Protein AF-A0A3N5YMG6-F1 (afdb_monomer)

Structure (mmCIF, N/CA/C/O backbone):
data_AF-A0A3N5YMG6-F1
#
_entry.id   AF-A0A3N5YMG6-F1
#
loop_
_atom_site.group_PDB
_atom_site.id
_atom_site.type_symbol
_atom_site.label_atom_id
_atom_site.label_alt_id
_atom_site.label_comp_id
_atom_site.label_asym_id
_atom_site.label_entity_id
_atom_site.label_seq_id
_atom_site.pdbx_PDB_ins_code
_atom_site.Cartn_x
_atom_site.Cartn_y
_atom_site.Cartn_z
_atom_site.occupancy
_atom_site.B_iso_or_equiv
_atom_site.auth_seq_id
_atom_site.auth_comp_id
_atom_site.auth_asym_id
_atom_site.auth_atom_id
_atom_site.pdbx_PDB_model_num
ATOM 1 N N . MET A 1 1 ? -28.622 1.562 -0.920 1.00 59.25 1 MET A N 1
ATOM 2 C CA . MET A 1 1 ? -29.159 1.602 0.459 1.00 59.25 1 MET A CA 1
ATOM 3 C C . MET A 1 1 ? -29.389 0.199 1.004 1.00 59.25 1 MET A C 1
ATOM 5 O O . MET A 1 1 ? -28.762 -0.105 2.006 1.00 59.25 1 MET A O 1
ATOM 9 N N . GLU A 1 2 ? -30.157 -0.680 0.346 1.00 62.28 2 GLU A N 1
ATOM 10 C CA . GLU A 1 2 ? -30.320 -2.086 0.796 1.00 62.28 2 GLU A CA 1
ATOM 11 C C . GLU A 1 2 ? -28.989 -2.841 0.945 1.00 62.28 2 GLU A C 1
ATOM 13 O O . GLU A 1 2 ? -28.747 -3.502 1.950 1.00 62.28 2 GLU A O 1
ATOM 18 N N . THR A 1 3 ? -28.067 -2.676 -0.008 1.00 78.19 3 THR A N 1
ATOM 19 C CA . THR A 1 3 ? -26.719 -3.265 0.069 1.00 78.19 3 THR A CA 1
ATOM 20 C C . THR A 1 3 ? -25.908 -2.745 1.260 1.00 78.19 3 THR A C 1
ATOM 22 O O . THR A 1 3 ? -25.176 -3.505 1.889 1.00 78.19 3 THR A O 1
ATOM 25 N N . THR A 1 4 ? -26.062 -1.464 1.605 1.00 83.75 4 THR A N 1
ATOM 26 C CA . THR A 1 4 ? -25.402 -0.822 2.750 1.00 83.75 4 THR A CA 1
ATOM 27 C C . THR A 1 4 ? -25.946 -1.348 4.076 1.00 83.75 4 THR A C 1
ATOM 29 O O . THR A 1 4 ? -25.161 -1.684 4.958 1.00 83.75 4 THR A O 1
ATOM 32 N N . VAL A 1 5 ? -27.274 -1.452 4.206 1.00 88.31 5 VAL A N 1
ATOM 33 C CA . VAL A 1 5 ? -27.949 -1.960 5.412 1.00 88.31 5 VAL A CA 1
ATOM 34 C C . VAL A 1 5 ? -27.515 -3.393 5.695 1.00 88.31 5 VAL A C 1
ATOM 36 O O . VAL A 1 5 ? -27.006 -3.666 6.781 1.00 88.31 5 VAL A O 1
ATOM 39 N N . ARG A 1 6 ? -27.608 -4.275 4.692 1.00 87.94 6 ARG A N 1
ATOM 40 C CA . ARG A 1 6 ? -27.175 -5.674 4.800 1.00 87.94 6 ARG A CA 1
ATOM 41 C C . ARG A 1 6 ? -25.705 -5.802 5.192 1.00 87.94 6 ARG A C 1
ATOM 43 O O . ARG A 1 6 ? -25.362 -6.613 6.049 1.00 87.94 6 ARG A O 1
ATOM 50 N N . ARG A 1 7 ? -24.830 -4.987 4.593 1.00 85.69 7 ARG A N 1
ATOM 51 C CA . ARG A 1 7 ? -23.393 -4.992 4.900 1.00 85.69 7 ARG A CA 1
ATOM 52 C C . ARG A 1 7 ? -23.121 -4.605 6.355 1.00 85.69 7 ARG A C 1
ATOM 54 O O . ARG A 1 7 ? -22.426 -5.337 7.049 1.00 85.69 7 ARG A O 1
ATOM 61 N N . ILE A 1 8 ? -23.693 -3.493 6.821 1.00 89.62 8 ILE A N 1
ATOM 62 C CA . ILE A 1 8 ? -23.512 -3.014 8.201 1.00 89.62 8 ILE A CA 1
ATOM 63 C C . ILE A 1 8 ? -24.092 -4.022 9.201 1.00 89.62 8 ILE A C 1
ATOM 65 O O . ILE A 1 8 ? -23.459 -4.315 10.213 1.00 89.62 8 ILE A O 1
ATOM 69 N N . ALA A 1 9 ? -25.270 -4.577 8.906 1.00 91.06 9 ALA A N 1
ATOM 70 C CA . ALA A 1 9 ? -25.922 -5.586 9.733 1.00 91.06 9 ALA A CA 1
ATOM 71 C C . ALA A 1 9 ? -25.048 -6.838 9.904 1.00 91.06 9 ALA A C 1
ATOM 73 O O . ALA A 1 9 ? -24.792 -7.261 11.033 1.00 91.06 9 ALA A O 1
ATOM 74 N N . GLY A 1 10 ? -24.519 -7.371 8.797 1.00 88.69 10 GLY A N 1
ATOM 75 C CA . GLY A 1 10 ? -23.630 -8.532 8.806 1.00 88.69 10 GLY A CA 1
ATOM 76 C C . GLY A 1 10 ? -22.303 -8.283 9.530 1.00 88.69 10 GLY A C 1
ATOM 77 O O . GLY A 1 10 ? -21.866 -9.128 10.306 1.00 88.69 10 GLY A O 1
ATOM 78 N N . GLU A 1 11 ? -21.679 -7.119 9.329 1.00 87.06 11 GLU A N 1
ATOM 79 C CA . GLU A 1 11 ? -20.396 -6.770 9.960 1.00 87.06 11 GLU A CA 1
ATOM 80 C C . GLU A 1 11 ? -20.524 -6.523 11.476 1.00 87.06 11 GLU A C 1
ATOM 82 O O . GLU A 1 11 ? -19.616 -6.862 12.234 1.00 87.06 11 GLU A O 1
ATOM 87 N N . LEU A 1 12 ? -21.641 -5.941 11.931 1.00 88.19 12 LEU A N 1
ATOM 88 C CA . LEU A 1 12 ? -21.866 -5.607 13.344 1.00 88.19 12 LEU A CA 1
ATOM 89 C C . LEU A 1 12 ? -22.666 -6.670 14.114 1.00 88.19 12 LEU A C 1
ATOM 91 O O . LEU A 1 12 ? -22.829 -6.542 15.330 1.00 88.19 12 LEU A O 1
ATOM 95 N N . GLY A 1 13 ? -23.172 -7.705 13.437 1.00 88.94 13 GLY A N 1
ATOM 96 C CA . GLY A 1 13 ? -23.986 -8.758 14.051 1.00 88.94 13 GLY A CA 1
ATOM 97 C C . GLY A 1 13 ? -25.313 -8.239 14.616 1.00 88.94 13 GLY A C 1
ATOM 98 O O . GLY A 1 13 ? -25.731 -8.643 15.703 1.00 88.94 13 GLY A O 1
ATOM 99 N N . VAL A 1 14 ? -25.947 -7.301 13.912 1.00 90.81 14 VAL A N 1
ATOM 100 C CA . VAL A 1 14 ? -27.257 -6.719 14.254 1.00 90.81 14 VAL A CA 1
ATOM 101 C C . VAL A 1 14 ? -28.262 -7.012 13.141 1.00 90.81 14 VAL A C 1
ATOM 103 O O . VAL A 1 14 ? -27.868 -7.378 12.039 1.00 90.81 14 VAL A O 1
ATOM 106 N N . GLN A 1 15 ? -29.559 -6.864 13.412 1.00 92.06 15 GLN A N 1
ATOM 107 C CA . GLN A 1 15 ? -30.584 -7.124 12.397 1.00 92.06 15 GLN A CA 1
ATOM 108 C C . GLN A 1 15 ? -30.650 -5.992 11.363 1.00 92.06 15 GLN A C 1
ATOM 110 O O . GLN A 1 15 ? -30.485 -4.822 11.714 1.00 92.06 15 GLN A O 1
ATOM 115 N N . GLU A 1 16 ? -30.949 -6.326 10.103 1.00 93.44 16 GLU A N 1
ATOM 116 C CA . GLU A 1 16 ? -31.103 -5.341 9.016 1.00 93.44 16 GLU A CA 1
ATOM 117 C C . GLU A 1 16 ? -32.155 -4.274 9.367 1.00 93.44 16 GLU A C 1
ATOM 119 O O . GLU A 1 16 ? -31.887 -3.080 9.238 1.00 93.44 16 GLU A O 1
ATOM 124 N N . GLU A 1 17 ? -33.289 -4.690 9.939 1.00 91.50 17 GLU A N 1
ATOM 125 C CA . GLU A 1 17 ? -34.366 -3.797 10.394 1.00 91.50 17 GLU A CA 1
ATOM 126 C C . GLU A 1 17 ? -33.890 -2.783 11.449 1.00 91.50 17 GLU A C 1
ATOM 128 O O . GLU A 1 17 ? -34.279 -1.613 11.429 1.00 91.50 17 GLU A O 1
ATOM 133 N N . GLN A 1 18 ? -33.012 -3.207 12.368 1.00 90.50 18 GLN A N 1
ATOM 134 C CA . GLN A 1 18 ? -32.458 -2.320 13.395 1.00 90.50 18 GLN A CA 1
ATOM 135 C C . GLN A 1 18 ? -31.555 -1.260 12.767 1.00 90.50 18 GLN A C 1
ATOM 137 O O . GLN A 1 18 ? -31.622 -0.090 13.145 1.00 90.50 18 GLN A O 1
ATOM 142 N N . VAL A 1 19 ? -30.721 -1.655 11.802 1.00 92.00 19 VAL A N 1
ATOM 143 C CA . VAL A 1 19 ? -29.850 -0.725 11.076 1.00 92.00 19 VAL A CA 1
ATOM 144 C C . VAL A 1 19 ? -30.697 0.265 10.291 1.00 92.00 19 VAL A C 1
ATOM 146 O O . VAL A 1 19 ? -30.501 1.466 10.442 1.00 92.00 19 VAL A O 1
ATOM 149 N N . GLU A 1 20 ? -31.669 -0.204 9.511 1.00 92.19 20 GLU A N 1
ATOM 150 C CA . GLU A 1 20 ? -32.547 0.658 8.715 1.00 92.19 20 GLU A CA 1
ATOM 151 C C . GLU A 1 20 ? -33.272 1.696 9.582 1.00 92.19 20 GLU A C 1
ATOM 153 O O . GLU A 1 20 ? -33.270 2.890 9.269 1.00 92.19 20 GLU A O 1
ATOM 158 N N . MET A 1 21 ? -33.809 1.265 10.725 1.00 91.12 21 MET A N 1
ATOM 159 C CA . MET A 1 21 ? -34.476 2.154 11.670 1.00 91.12 21 MET A CA 1
ATOM 160 C C . MET A 1 21 ? -33.530 3.214 12.242 1.00 91.12 21 MET A C 1
ATOM 162 O O . MET A 1 21 ? -33.881 4.395 12.308 1.00 91.12 21 MET A O 1
ATOM 166 N N . VAL A 1 22 ? -32.319 2.812 12.641 1.00 91.69 22 VAL A N 1
ATOM 167 C CA . VAL A 1 22 ? -31.293 3.742 13.129 1.00 91.69 22 VAL A CA 1
ATOM 168 C C . VAL A 1 22 ? -30.934 4.746 12.037 1.00 91.69 22 VAL A C 1
ATOM 170 O O . VAL A 1 22 ? -30.964 5.946 12.293 1.00 91.69 22 VAL A O 1
ATOM 173 N N . LEU A 1 23 ? -30.676 4.294 10.808 1.00 91.25 23 LEU A N 1
ATOM 174 C CA . LEU A 1 23 ? -30.343 5.168 9.680 1.00 91.25 23 LEU A CA 1
ATOM 175 C C . LEU A 1 23 ? -31.446 6.188 9.384 1.00 91.25 23 LEU A C 1
ATOM 177 O O . LEU A 1 23 ? -31.138 7.356 9.137 1.00 91.25 23 LEU A O 1
ATOM 181 N N . ARG A 1 24 ? -32.716 5.772 9.444 1.00 91.69 24 ARG A N 1
ATOM 182 C CA . ARG A 1 24 ? -33.862 6.669 9.262 1.00 91.69 24 ARG A CA 1
ATOM 183 C C . ARG A 1 24 ? -33.875 7.770 10.319 1.00 91.69 24 ARG A C 1
ATOM 185 O O . ARG A 1 24 ? -33.904 8.946 9.975 1.00 91.69 24 ARG A O 1
ATOM 192 N N . LEU A 1 25 ? -33.784 7.393 11.595 1.00 90.94 25 LEU A N 1
ATOM 193 C CA . LEU A 1 25 ? -33.829 8.347 12.705 1.00 90.94 25 LEU A CA 1
ATOM 194 C C . LEU A 1 25 ? -32.628 9.306 12.699 1.00 90.94 25 LEU A C 1
ATOM 196 O O . LEU A 1 25 ? -32.781 10.487 13.004 1.00 90.94 25 LEU A O 1
ATOM 200 N N . LEU A 1 26 ? -31.441 8.832 12.315 1.00 88.69 26 LEU A N 1
ATOM 201 C CA . LEU A 1 26 ? -30.270 9.695 12.121 1.00 88.69 26 LEU A CA 1
ATOM 202 C C . LEU A 1 26 ? -30.471 10.677 10.959 1.00 88.69 26 LEU A C 1
ATOM 204 O O . LEU A 1 26 ? -30.074 11.836 11.060 1.00 88.69 26 LEU A O 1
ATOM 208 N N . GLY A 1 27 ? -31.119 10.241 9.873 1.00 88.12 27 GLY A N 1
ATOM 209 C CA . GLY A 1 27 ? -31.499 11.105 8.751 1.00 88.12 27 GLY A CA 1
ATOM 210 C C . GLY A 1 27 ? -32.492 12.207 9.136 1.00 88.12 27 GLY A C 1
ATOM 211 O O . GLY A 1 27 ? -32.439 13.298 8.577 1.00 88.12 27 GLY A O 1
ATOM 212 N N . GLU A 1 28 ? -33.340 11.958 10.135 1.00 92.00 28 GLU A N 1
ATOM 213 C CA . GLU A 1 28 ? -34.251 12.946 10.738 1.00 92.00 28 GLU A CA 1
ATOM 214 C C . GLU A 1 28 ? -33.538 13.916 11.708 1.00 92.00 28 GLU A C 1
ATOM 216 O O . GLU A 1 28 ? -34.169 14.812 12.269 1.00 92.00 28 GLU A O 1
ATOM 221 N N . GLY A 1 29 ? -32.225 13.760 11.917 1.00 90.44 29 GLY A N 1
ATOM 222 C CA . GLY A 1 29 ? -31.418 14.602 12.804 1.00 90.44 29 GLY A CA 1
ATOM 223 C C . GLY A 1 29 ? -31.344 14.116 14.255 1.00 90.44 29 GLY A C 1
ATOM 224 O O . GLY A 1 29 ? -30.840 14.841 15.117 1.00 90.44 29 GLY A O 1
ATOM 225 N N . ALA A 1 30 ? -31.821 12.902 14.560 1.00 90.56 30 ALA A N 1
ATOM 226 C CA . ALA A 1 30 ? -31.610 12.305 15.875 1.00 90.56 30 ALA A CA 1
ATOM 227 C C . ALA A 1 30 ? -30.122 11.988 16.102 1.00 90.56 30 ALA A C 1
ATOM 229 O O . ALA A 1 30 ? -29.377 11.716 15.167 1.00 90.56 30 ALA A O 1
ATOM 230 N N . THR A 1 31 ? -29.686 11.985 17.362 1.00 91.38 31 THR A N 1
ATOM 231 C CA . THR A 1 31 ? -28.299 11.661 17.735 1.00 91.38 31 THR A CA 1
ATOM 232 C C . THR A 1 31 ? -28.229 10.323 18.469 1.00 91.38 31 THR A C 1
ATOM 234 O O . THR A 1 31 ? -29.150 9.990 19.218 1.00 91.38 31 THR A O 1
ATOM 237 N N . SER A 1 32 ? -27.122 9.579 18.346 1.00 89.31 32 SER A N 1
ATOM 238 C CA . SER A 1 32 ? -26.886 8.347 19.123 1.00 89.31 32 SER A CA 1
ATOM 239 C C . SER A 1 32 ? -27.251 8.444 20.618 1.00 89.31 32 SER A C 1
ATOM 241 O O . SER A 1 32 ? -27.958 7.560 21.107 1.00 89.31 32 SER A O 1
ATOM 243 N N . PRO A 1 33 ? -26.848 9.493 21.377 1.00 89.00 33 PRO A N 1
ATOM 244 C CA . PRO A 1 33 ? -27.247 9.637 22.780 1.00 89.00 33 PRO A CA 1
ATOM 245 C C . PRO A 1 33 ? -28.761 9.787 22.977 1.00 89.00 33 PRO A C 1
ATOM 247 O O . PRO A 1 33 ? -29.318 9.219 23.917 1.00 89.00 33 PRO A O 1
ATOM 250 N N . PHE A 1 34 ? -29.437 10.530 22.094 1.00 91.88 34 PHE A N 1
ATOM 251 C CA . PHE A 1 34 ? -30.891 10.676 22.129 1.00 91.88 34 PHE A CA 1
ATOM 252 C C . PHE A 1 34 ? -31.582 9.338 21.847 1.00 91.88 34 PHE A C 1
ATOM 254 O O . PHE A 1 34 ? -32.494 8.950 22.578 1.00 91.88 34 PHE A O 1
ATOM 261 N N . LEU A 1 35 ? -31.112 8.598 20.841 1.00 91.12 35 LEU A N 1
ATOM 262 C CA . LEU A 1 35 ? -31.666 7.297 20.477 1.00 91.12 35 LEU A CA 1
ATOM 263 C C . LEU A 1 35 ? -31.511 6.271 21.601 1.00 91.12 35 LEU A C 1
ATOM 265 O O . LEU A 1 35 ? -32.492 5.631 21.983 1.00 91.12 35 LEU A O 1
ATOM 269 N N . ALA A 1 36 ? -30.318 6.192 22.195 1.00 88.88 36 ALA A N 1
ATOM 270 C CA . ALA A 1 36 ? -30.023 5.292 23.308 1.00 88.88 36 ALA A CA 1
ATOM 271 C C . ALA A 1 36 ? -30.918 5.542 24.536 1.00 88.88 36 ALA A C 1
ATOM 273 O O . ALA A 1 36 ? -31.212 4.610 25.284 1.00 88.88 36 ALA A O 1
ATOM 274 N N . ARG A 1 37 ? -31.345 6.796 24.755 1.00 89.38 37 ARG A N 1
ATOM 275 C CA . ARG A 1 37 ? -32.128 7.200 25.932 1.00 89.38 37 ARG A CA 1
ATOM 276 C C . ARG A 1 37 ? -33.640 7.207 25.701 1.00 89.38 37 ARG A C 1
ATOM 278 O O . ARG A 1 37 ? -34.377 6.830 26.605 1.00 89.38 37 ARG A O 1
ATOM 285 N N . TYR A 1 38 ? -34.105 7.639 24.528 1.00 91.62 38 TYR A N 1
ATOM 286 C CA . TYR A 1 38 ? -35.523 7.945 24.275 1.00 91.62 38 TYR A CA 1
ATOM 287 C C . TYR A 1 38 ? -36.163 7.122 23.147 1.00 91.62 38 TYR A C 1
ATOM 289 O O . TYR A 1 38 ? -37.372 7.221 22.922 1.00 91.62 38 TYR A O 1
ATOM 297 N N . ARG A 1 39 ? -35.378 6.323 22.412 1.00 89.25 39 ARG A N 1
ATOM 298 C CA . ARG A 1 39 ? -35.858 5.506 21.281 1.00 89.25 39 ARG A CA 1
ATOM 299 C C . ARG A 1 39 ? -35.377 4.057 21.347 1.00 89.25 39 ARG A C 1
ATOM 301 O O . ARG A 1 39 ? -35.365 3.378 20.329 1.00 89.25 39 ARG A O 1
ATOM 308 N N . LYS A 1 40 ? -35.048 3.572 22.546 1.00 85.94 40 LYS A N 1
ATOM 309 C CA . LYS A 1 40 ? -34.518 2.222 22.767 1.00 85.94 40 LYS A CA 1
ATOM 310 C C . LYS A 1 40 ? -35.449 1.114 22.260 1.00 85.94 40 LYS A C 1
ATOM 312 O O . LYS A 1 40 ? -34.972 0.163 21.662 1.00 85.94 40 LYS A O 1
ATOM 317 N N . GLU A 1 41 ? -36.760 1.257 22.440 1.00 86.81 41 GLU A N 1
ATOM 318 C CA . GLU A 1 41 ? -37.743 0.287 21.927 1.00 86.81 41 GLU A CA 1
ATOM 319 C C . GLU A 1 41 ? -37.787 0.278 20.394 1.00 86.81 41 GLU A C 1
ATOM 321 O O . GLU A 1 41 ? -37.819 -0.772 19.762 1.00 86.81 41 GLU A O 1
ATOM 326 N N . VAL A 1 42 ? -37.715 1.466 19.786 1.00 86.31 42 VAL A N 1
ATOM 327 C CA . VAL A 1 42 ? -37.782 1.638 18.329 1.00 86.31 42 VAL A CA 1
ATOM 328 C C . VAL A 1 42 ? -36.519 1.098 17.657 1.00 86.31 42 VAL A C 1
ATOM 330 O O . VAL A 1 42 ? -36.602 0.516 16.585 1.00 86.31 42 VAL A O 1
ATOM 333 N N . THR A 1 43 ? -35.352 1.231 18.291 1.00 85.88 43 THR A N 1
ATOM 334 C CA . THR A 1 43 ? -34.082 0.684 17.786 1.00 85.88 43 THR A CA 1
ATOM 335 C C . THR A 1 43 ? -33.866 -0.792 18.145 1.00 85.88 43 THR A C 1
ATOM 337 O O . THR A 1 43 ? -32.786 -1.326 17.896 1.00 85.88 43 THR A O 1
ATOM 340 N N . GLY A 1 44 ? -34.850 -1.470 18.747 1.00 85.50 44 GLY A N 1
ATOM 341 C CA . GLY A 1 44 ? -34.739 -2.879 19.138 1.00 85.50 44 GLY A CA 1
ATOM 342 C C . GLY A 1 44 ? -33.721 -3.130 20.256 1.00 85.50 44 GLY A C 1
ATOM 343 O O . GLY A 1 44 ? -33.039 -4.151 20.261 1.00 85.50 44 GLY A O 1
ATOM 344 N N . GLY A 1 45 ? -33.570 -2.184 21.183 1.00 87.19 45 GLY A N 1
ATOM 345 C CA . GLY A 1 45 ? -32.757 -2.338 22.388 1.00 87.19 45 GLY A CA 1
ATOM 346 C C . GLY A 1 45 ? -31.274 -1.995 22.240 1.00 87.19 45 GLY A C 1
ATOM 347 O O . GLY A 1 45 ? -30.520 -2.240 23.184 1.00 87.19 45 GLY A O 1
ATOM 348 N N . LEU A 1 46 ? -30.840 -1.436 21.103 1.00 88.81 46 LEU A N 1
ATOM 349 C CA . LEU A 1 46 ? -29.431 -1.102 20.862 1.00 88.81 46 LEU A CA 1
ATOM 350 C C . LEU A 1 46 ? -28.883 -0.116 21.905 1.00 88.81 46 LEU A C 1
ATOM 352 O O . LEU A 1 46 ? -29.503 0.902 22.220 1.00 88.81 46 LEU A O 1
ATOM 356 N N . ASP A 1 47 ? -27.692 -0.417 22.427 1.00 88.31 47 ASP A N 1
ATOM 357 C CA . ASP A 1 47 ? -26.975 0.471 23.336 1.00 88.31 47 ASP A CA 1
ATOM 358 C C . ASP A 1 47 ? -26.221 1.572 22.570 1.00 88.31 47 ASP A C 1
ATOM 360 O O . ASP A 1 47 ? -26.038 1.522 21.352 1.00 88.31 47 ASP A O 1
ATOM 364 N N . ILE A 1 48 ? -25.754 2.588 23.299 1.00 87.19 48 ILE A N 1
ATOM 365 C CA . ILE A 1 48 ? -25.024 3.715 22.702 1.00 87.19 48 ILE A CA 1
ATOM 366 C C . ILE A 1 48 ? -23.753 3.275 21.960 1.00 87.19 48 ILE A C 1
ATOM 368 O O . ILE A 1 48 ? -23.353 3.924 20.997 1.00 87.19 48 ILE A O 1
ATOM 372 N N . ALA A 1 49 ? -23.119 2.179 22.389 1.00 84.62 49 ALA A N 1
ATOM 373 C CA . ALA A 1 49 ? -21.916 1.663 21.749 1.00 84.62 49 ALA A CA 1
ATOM 374 C C . ALA A 1 49 ? -22.232 1.098 20.359 1.00 84.62 49 ALA A C 1
ATOM 376 O O . ALA A 1 49 ? -21.551 1.446 19.397 1.00 84.62 49 ALA A O 1
ATOM 377 N N . ARG A 1 50 ? -23.293 0.291 20.232 1.00 87.88 50 ARG A N 1
ATOM 378 C CA . ARG A 1 50 ? -23.748 -0.232 18.938 1.00 87.88 50 ARG A CA 1
ATOM 379 C C . ARG A 1 50 ? -24.271 0.867 18.020 1.00 87.88 50 ARG A C 1
ATOM 381 O O . ARG A 1 50 ? -23.962 0.844 16.836 1.00 87.88 50 ARG A O 1
ATOM 388 N N . LEU A 1 51 ? -25.007 1.845 18.551 1.00 90.56 51 LEU A N 1
ATOM 389 C CA . LEU A 1 51 ? -25.494 2.984 17.761 1.00 90.56 51 LEU A CA 1
ATOM 390 C C . LEU A 1 51 ? -24.336 3.791 17.155 1.00 90.56 51 LEU A C 1
ATOM 392 O O . LEU A 1 51 ? -24.337 4.053 15.954 1.00 90.56 51 LEU A O 1
ATOM 396 N N . ARG A 1 52 ? -23.298 4.085 17.950 1.00 88.81 52 ARG A N 1
ATOM 397 C CA . ARG A 1 52 ? -22.077 4.736 17.452 1.00 88.81 52 ARG A CA 1
ATOM 398 C C . ARG A 1 52 ? -21.329 3.883 16.432 1.00 88.81 52 ARG A C 1
ATOM 400 O O . ARG A 1 52 ? -20.843 4.426 15.449 1.00 88.81 52 ARG A O 1
ATOM 407 N N . ALA A 1 53 ? -21.258 2.567 16.637 1.00 88.31 53 ALA A N 1
ATOM 408 C CA . ALA A 1 53 ? -20.635 1.664 15.672 1.00 88.31 53 ALA A CA 1
ATOM 409 C C . ALA A 1 53 ? -21.377 1.667 14.321 1.00 88.31 53 ALA A C 1
ATOM 411 O O . ALA A 1 53 ? -20.735 1.675 13.274 1.00 88.31 53 ALA A O 1
ATOM 412 N N . ILE A 1 54 ? -22.716 1.718 14.333 1.00 91.44 54 ILE A N 1
ATOM 413 C CA . ILE A 1 54 ? -23.535 1.856 13.117 1.00 91.44 54 ILE A CA 1
ATOM 414 C C . ILE A 1 54 ? -23.269 3.204 12.432 1.00 91.44 54 ILE A C 1
ATOM 416 O O . ILE A 1 54 ? -23.059 3.227 11.221 1.00 91.44 54 ILE A O 1
ATOM 420 N N . GLU A 1 55 ? -23.247 4.312 13.182 1.00 90.50 55 GLU A N 1
ATOM 421 C CA . GLU A 1 55 ? -22.939 5.653 12.653 1.00 90.50 55 GLU A CA 1
ATOM 422 C C . GLU A 1 55 ? -21.554 5.712 11.997 1.00 90.50 55 GLU A C 1
ATOM 424 O O . GLU A 1 55 ? -21.423 6.137 10.848 1.00 90.50 55 GLU A O 1
ATOM 429 N N . GLU A 1 56 ? -20.523 5.257 12.711 1.00 90.19 56 GLU A N 1
ATOM 430 C CA . GLU A 1 56 ? -19.148 5.235 12.214 1.00 90.19 56 GLU A CA 1
ATOM 431 C C . GLU A 1 56 ? -19.048 4.369 10.958 1.00 90.19 56 GLU A C 1
ATOM 433 O O . GLU A 1 56 ? -18.446 4.770 9.958 1.00 90.19 56 GLU A O 1
ATOM 438 N N . ARG A 1 57 ? -19.687 3.194 10.968 1.00 90.44 57 ARG A N 1
ATOM 439 C CA . ARG A 1 57 ? -19.616 2.295 9.825 1.00 90.44 57 ARG A CA 1
ATOM 440 C C . ARG A 1 57 ? -20.366 2.828 8.611 1.00 90.44 57 ARG A C 1
ATOM 442 O O . ARG A 1 57 ? -19.859 2.724 7.495 1.00 90.44 57 ARG A O 1
ATOM 449 N N . LEU A 1 58 ? -21.528 3.444 8.815 1.00 90.44 58 LEU A N 1
ATOM 450 C CA . LEU A 1 58 ? -22.253 4.145 7.759 1.00 90.44 58 LEU A CA 1
ATOM 451 C C . LEU A 1 58 ? -21.373 5.211 7.109 1.00 90.44 58 LEU A C 1
ATOM 453 O O . LEU A 1 58 ? -21.326 5.293 5.882 1.00 90.44 58 LEU A O 1
ATOM 457 N N . GLN A 1 59 ? -20.681 6.011 7.921 1.00 89.62 59 GLN A N 1
ATOM 458 C CA . GLN A 1 59 ? -19.794 7.053 7.422 1.00 89.62 59 GLN A CA 1
ATOM 459 C C . GLN A 1 59 ? -18.671 6.458 6.563 1.00 89.62 59 GLN A C 1
ATOM 461 O O . GLN A 1 59 ? -18.461 6.905 5.438 1.00 89.62 59 GLN A O 1
ATOM 466 N N . GLN A 1 60 ? -18.024 5.386 7.025 1.00 89.56 60 GLN A N 1
ATOM 467 C CA . GLN A 1 60 ? -16.993 4.690 6.248 1.00 89.56 60 GLN A CA 1
ATOM 468 C C . GLN A 1 60 ? -17.523 4.132 4.916 1.00 89.56 60 GLN A C 1
ATOM 470 O O . GLN A 1 60 ? -16.830 4.207 3.901 1.00 89.56 60 GLN A O 1
ATOM 475 N N . VAL A 1 61 ? -18.737 3.565 4.896 1.00 88.69 61 VAL A N 1
ATOM 476 C CA . VAL A 1 61 ? -19.351 3.066 3.652 1.00 88.69 61 VAL A CA 1
ATOM 477 C C . VAL A 1 61 ? -19.651 4.218 2.693 1.00 88.69 61 VAL A C 1
ATOM 479 O O . VAL A 1 61 ? -19.340 4.110 1.511 1.00 88.69 61 VAL A O 1
ATOM 482 N N . ARG A 1 62 ? -20.181 5.340 3.191 1.00 90.00 62 ARG A N 1
ATOM 483 C CA . ARG A 1 62 ? -20.437 6.535 2.373 1.00 90.00 62 ARG A CA 1
ATOM 484 C C . ARG A 1 62 ? -19.160 7.093 1.760 1.00 90.00 62 ARG A C 1
ATOM 486 O O . ARG A 1 62 ? -19.125 7.330 0.560 1.00 90.00 62 ARG A O 1
ATOM 493 N N . GLU A 1 63 ? -18.100 7.233 2.550 1.00 92.00 63 GLU A N 1
ATOM 494 C CA . GLU A 1 63 ? -16.799 7.693 2.052 1.00 92.00 63 GLU A CA 1
ATOM 495 C C . GLU A 1 63 ? -16.237 6.764 0.970 1.00 92.00 63 GLU A C 1
ATOM 497 O O . GLU A 1 63 ? -15.642 7.225 -0.008 1.00 92.00 63 GLU A O 1
ATOM 502 N N . LEU A 1 64 ? -16.435 5.451 1.122 1.00 91.56 64 LEU A N 1
ATOM 503 C CA . LEU A 1 64 ? -16.042 4.470 0.115 1.00 91.56 64 LEU A CA 1
ATOM 504 C C . LEU A 1 64 ? -16.862 4.626 -1.174 1.00 91.56 64 LEU A C 1
ATOM 506 O O . LEU A 1 64 ? -16.286 4.607 -2.262 1.00 91.56 64 LEU A O 1
ATOM 510 N N . ASP A 1 65 ? -18.178 4.807 -1.063 1.00 91.31 65 ASP A N 1
ATOM 511 C CA . ASP A 1 65 ? -19.089 4.986 -2.198 1.00 91.31 65 ASP A CA 1
ATOM 512 C C . ASP A 1 65 ? -18.813 6.297 -2.952 1.00 91.31 65 ASP A C 1
ATOM 514 O O . ASP A 1 65 ? -18.725 6.300 -4.182 1.00 91.31 65 ASP A O 1
ATOM 518 N N . GLU A 1 66 ? -18.595 7.398 -2.231 1.00 93.44 66 GLU A N 1
ATOM 519 C CA . GLU A 1 66 ? -18.181 8.685 -2.799 1.00 93.44 66 GLU A CA 1
ATOM 520 C C . GLU A 1 66 ? -16.845 8.557 -3.530 1.00 93.44 66 GLU A C 1
ATOM 522 O O . GLU A 1 66 ? -16.691 9.025 -4.665 1.00 93.44 66 GLU A O 1
AT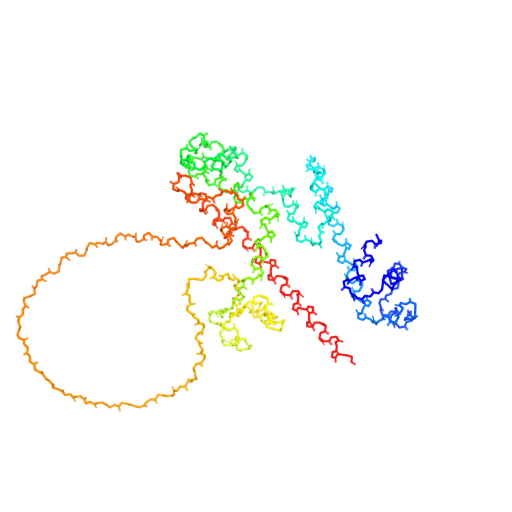OM 527 N N . ARG A 1 67 ? -15.873 7.871 -2.913 1.00 94.75 67 ARG A N 1
ATOM 528 C CA . ARG A 1 67 ? -14.575 7.638 -3.542 1.00 94.75 67 ARG A CA 1
ATOM 529 C C . ARG A 1 67 ? -14.706 6.778 -4.794 1.00 94.75 67 ARG A C 1
ATOM 531 O O . ARG A 1 67 ? -14.081 7.093 -5.805 1.00 94.75 67 ARG A O 1
ATOM 538 N N . ARG A 1 68 ? -15.535 5.736 -4.759 1.00 94.94 68 ARG A N 1
ATOM 539 C CA . ARG A 1 68 ? -15.826 4.880 -5.914 1.00 94.94 68 ARG A CA 1
ATOM 540 C C . ARG A 1 68 ? -16.430 5.684 -7.063 1.00 94.94 68 ARG A C 1
ATOM 542 O O . ARG A 1 68 ? -15.949 5.584 -8.190 1.00 94.94 68 ARG A O 1
ATOM 549 N N . ALA A 1 69 ? -17.436 6.509 -6.780 1.00 94.44 69 ALA A N 1
ATOM 550 C CA . ALA A 1 69 ? -18.065 7.370 -7.778 1.00 94.44 69 ALA A CA 1
ATOM 551 C C . ALA A 1 69 ? -17.055 8.345 -8.401 1.00 94.44 69 ALA A C 1
ATOM 553 O O . ALA A 1 69 ? -17.032 8.518 -9.622 1.00 94.44 69 ALA A O 1
ATOM 554 N N . PHE A 1 70 ? -16.172 8.927 -7.582 1.00 95.38 70 PHE A N 1
ATOM 555 C CA . PHE A 1 70 ? -15.078 9.763 -8.067 1.00 95.38 70 PHE A CA 1
ATOM 556 C C . PHE A 1 70 ? -14.146 9.000 -9.019 1.00 95.38 70 PHE A C 1
ATOM 558 O O . PHE A 1 70 ? -13.833 9.516 -10.088 1.00 95.38 70 PHE A O 1
ATOM 565 N N . VAL A 1 71 ? -13.713 7.787 -8.655 1.00 94.94 71 VAL A N 1
ATOM 566 C CA . VAL A 1 71 ? -12.814 6.970 -9.489 1.00 94.94 71 VAL A CA 1
ATOM 567 C C . VAL A 1 71 ? -13.464 6.655 -10.834 1.00 94.94 71 VAL A C 1
ATOM 569 O O . VAL A 1 71 ? -12.858 6.916 -11.869 1.00 94.94 71 VAL A O 1
ATOM 572 N N . ILE A 1 72 ? -14.714 6.179 -10.837 1.00 94.94 72 ILE A N 1
ATOM 573 C CA . ILE A 1 72 ? -15.453 5.885 -12.076 1.00 94.94 72 ILE A CA 1
ATOM 574 C C . ILE A 1 72 ? -15.516 7.127 -12.965 1.00 94.94 72 ILE A C 1
ATOM 576 O O . IL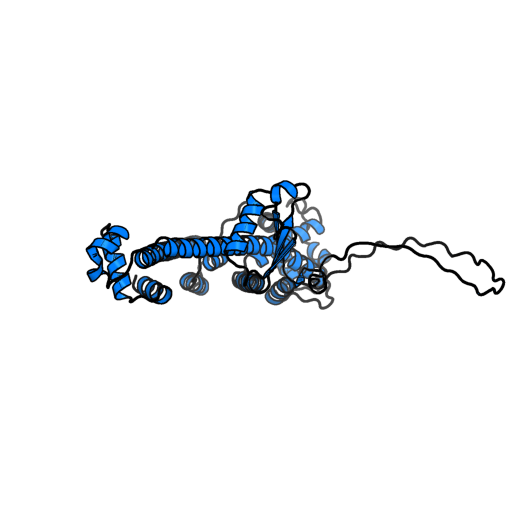E A 1 72 ? -15.182 7.052 -14.147 1.00 94.94 72 ILE A O 1
ATOM 580 N N . LYS A 1 73 ? -15.894 8.277 -12.396 1.00 95.44 73 LYS A N 1
ATOM 581 C CA . LYS A 1 73 ? -15.980 9.540 -13.133 1.00 95.44 73 LYS A CA 1
ATOM 582 C C . LYS A 1 73 ? -14.625 9.948 -13.721 1.00 95.44 73 LYS A C 1
ATOM 584 O O . LYS A 1 73 ? -14.542 10.211 -14.915 1.00 95.44 73 LYS A O 1
ATOM 589 N N . ALA A 1 74 ? -13.568 9.950 -12.911 1.00 94.56 74 ALA A N 1
ATOM 590 C CA . ALA A 1 74 ? -12.233 10.376 -13.329 1.00 94.56 74 ALA A CA 1
ATOM 591 C C . ALA A 1 74 ? -11.633 9.482 -14.430 1.00 94.56 74 ALA A C 1
ATOM 593 O O . ALA A 1 74 ? -10.900 9.969 -15.291 1.00 94.56 74 ALA A O 1
ATOM 594 N N . VAL A 1 75 ? -11.936 8.180 -14.420 1.00 94.00 75 VAL A N 1
ATOM 595 C CA . VAL A 1 75 ? -11.498 7.235 -15.460 1.00 94.00 75 VAL A CA 1
ATOM 596 C C . VAL A 1 75 ? -12.359 7.357 -16.725 1.00 94.00 75 VAL A C 1
ATOM 598 O O . VAL A 1 75 ? -11.830 7.307 -17.838 1.00 94.00 75 VAL A O 1
ATOM 601 N N . ALA A 1 76 ? -13.671 7.564 -16.575 1.00 94.12 76 ALA A N 1
ATOM 602 C CA . ALA A 1 76 ? -14.588 7.783 -17.695 1.00 94.12 76 ALA A CA 1
ATOM 603 C C . ALA A 1 76 ? -14.257 9.066 -18.473 1.00 94.12 76 ALA A C 1
ATOM 605 O O . ALA A 1 76 ? -14.263 9.051 -19.701 1.00 94.12 76 ALA A O 1
ATOM 606 N N . GLU A 1 77 ? -13.893 10.149 -17.779 1.00 95.44 77 GLU A N 1
ATOM 607 C CA . GLU A 1 77 ? -13.443 11.410 -18.391 1.00 95.44 77 GLU A CA 1
ATOM 608 C C . GLU A 1 77 ? -12.188 11.233 -19.264 1.00 95.44 77 GLU A C 1
ATOM 610 O O . GLU A 1 77 ? -11.993 11.970 -20.227 1.00 95.44 77 GLU A O 1
ATOM 615 N N . GLN A 1 78 ? -11.363 10.222 -18.975 1.00 92.75 78 GLN A N 1
ATOM 616 C CA . GLN A 1 78 ? -10.190 9.861 -19.778 1.00 92.75 78 GLN A CA 1
ATOM 617 C C . GLN A 1 78 ? -10.518 8.903 -20.932 1.00 92.75 78 GLN A C 1
ATOM 619 O O . GLN A 1 78 ? -9.610 8.526 -21.664 1.00 92.75 78 GLN A O 1
ATOM 624 N N . GLN A 1 79 ? -11.782 8.489 -21.093 1.00 92.19 79 GLN A N 1
ATOM 625 C CA . GLN A 1 79 ? -12.234 7.499 -22.083 1.00 92.19 79 GLN A CA 1
ATOM 626 C C . GLN A 1 79 ? -11.542 6.129 -21.941 1.00 92.19 79 GLN A C 1
ATOM 628 O O . GLN A 1 79 ? -11.413 5.381 -22.906 1.00 92.19 79 GLN A O 1
ATOM 633 N N . ARG A 1 80 ? -11.094 5.784 -20.725 1.00 92.44 80 ARG A N 1
ATOM 634 C CA . ARG A 1 80 ? -10.380 4.527 -20.420 1.00 92.44 80 ARG A CA 1
ATOM 635 C C . ARG A 1 80 ? -11.156 3.596 -19.484 1.00 92.44 80 ARG A C 1
ATOM 637 O O . ARG A 1 80 ? -10.579 2.668 -18.924 1.00 92.44 80 ARG A O 1
ATOM 644 N N . LEU A 1 81 ? -12.451 3.846 -19.285 1.00 93.94 81 LEU A N 1
ATOM 645 C CA . LEU A 1 81 ? -13.297 3.007 -18.437 1.00 93.94 81 LEU A CA 1
ATOM 646 C C . LEU A 1 81 ? -13.737 1.760 -19.211 1.00 93.94 81 LEU A C 1
ATOM 648 O O . LEU A 1 81 ? -14.639 1.835 -20.042 1.00 93.94 81 LEU A O 1
ATOM 652 N N . THR A 1 82 ? -13.103 0.622 -18.933 1.00 94.56 82 THR A N 1
ATOM 653 C CA . THR A 1 82 ? -13.514 -0.670 -19.500 1.00 94.56 82 THR A CA 1
ATOM 654 C C . THR A 1 82 ? -14.587 -1.339 -18.627 1.00 94.56 82 THR A C 1
ATOM 656 O O . THR A 1 82 ? -14.659 -1.043 -17.428 1.00 94.56 82 THR A O 1
ATOM 659 N N . PRO A 1 83 ? -15.414 -2.251 -19.176 1.00 94.31 83 PRO A N 1
ATOM 660 C CA . PRO A 1 83 ? -16.398 -3.003 -18.391 1.00 94.31 83 PRO A CA 1
ATOM 661 C C . PRO A 1 83 ? -15.775 -3.803 -17.235 1.00 94.31 83 PRO A C 1
ATOM 663 O O . PRO A 1 83 ? -16.347 -3.887 -16.144 1.00 94.31 83 PRO A O 1
ATOM 666 N N . GLU A 1 84 ? -14.576 -4.348 -17.444 1.00 93.31 84 GLU A N 1
ATOM 667 C CA . GLU A 1 84 ? -13.827 -5.108 -16.440 1.00 93.31 84 GLU A CA 1
ATOM 668 C C . GLU A 1 84 ? -13.389 -4.195 -15.291 1.00 93.31 84 GLU A C 1
ATOM 670 O O . GLU A 1 84 ? -13.617 -4.513 -14.123 1.00 93.31 84 GLU A O 1
ATOM 675 N N . LEU A 1 85 ? -12.831 -3.021 -15.610 1.00 92.62 85 LEU A N 1
ATOM 676 C CA . LEU A 1 85 ? -12.417 -2.037 -14.612 1.00 92.62 85 LEU A CA 1
ATOM 677 C C . LEU A 1 85 ? -13.616 -1.455 -13.859 1.00 92.62 85 LEU A C 1
ATOM 679 O O . LEU A 1 85 ? -13.559 -1.287 -12.642 1.00 92.62 85 LEU A O 1
ATOM 683 N N . GLN A 1 86 ? -14.717 -1.174 -14.560 1.00 93.50 86 GLN A N 1
ATOM 684 C CA . GLN A 1 86 ? -15.953 -0.711 -13.935 1.00 93.50 86 GLN A CA 1
ATOM 685 C C . GLN A 1 86 ? -16.466 -1.732 -12.915 1.00 93.50 86 GLN A C 1
ATOM 687 O O . GLN A 1 86 ? -16.831 -1.351 -11.802 1.00 93.50 86 GLN A O 1
ATOM 692 N N . THR A 1 87 ? -16.439 -3.019 -13.268 1.00 94.00 87 THR A N 1
ATOM 693 C CA . THR A 1 87 ? -16.819 -4.109 -12.362 1.00 94.00 87 THR A CA 1
ATOM 694 C C . THR A 1 87 ? -15.866 -4.191 -11.172 1.00 94.00 87 THR A C 1
ATOM 696 O O . THR A 1 87 ? -16.325 -4.191 -10.033 1.00 94.00 87 THR A O 1
ATOM 699 N N . ALA A 1 88 ? -14.552 -4.160 -11.408 1.00 92.69 88 ALA A N 1
ATOM 700 C CA . ALA A 1 88 ? -13.545 -4.216 -10.347 1.00 92.69 88 ALA A CA 1
ATOM 701 C C . ALA A 1 88 ? -13.663 -3.050 -9.348 1.00 92.69 88 ALA A C 1
ATOM 703 O O . ALA A 1 88 ? -13.524 -3.243 -8.141 1.00 92.69 88 ALA A O 1
ATOM 704 N N . VAL A 1 89 ? -13.952 -1.838 -9.833 1.00 93.38 89 VAL A N 1
ATOM 705 C CA . VAL A 1 89 ? -14.191 -0.654 -8.993 1.00 93.38 89 VAL A CA 1
ATOM 706 C C . VAL A 1 89 ? -15.526 -0.771 -8.245 1.00 93.38 89 VAL A C 1
ATOM 708 O O . VAL A 1 89 ? -15.612 -0.399 -7.071 1.00 93.38 89 VAL A O 1
ATOM 711 N N . ALA A 1 90 ? -16.562 -1.325 -8.883 1.00 90.00 90 ALA A N 1
ATOM 712 C CA . ALA A 1 90 ? -17.863 -1.568 -8.263 1.00 90.00 90 ALA A CA 1
ATOM 713 C C . ALA A 1 90 ? -17.783 -2.551 -7.087 1.00 90.00 90 ALA A C 1
ATOM 715 O O . ALA A 1 90 ? -18.369 -2.290 -6.037 1.00 90.00 90 ALA A O 1
ATOM 716 N N . THR A 1 91 ? -17.018 -3.633 -7.238 1.00 89.81 91 THR A N 1
ATOM 717 C CA . THR A 1 91 ? -16.867 -4.694 -6.231 1.00 89.81 91 THR A CA 1
ATOM 718 C C . THR A 1 91 ? -15.717 -4.450 -5.253 1.00 89.81 91 THR A C 1
ATOM 720 O O . THR A 1 91 ? -15.428 -5.304 -4.423 1.00 89.81 91 THR A O 1
ATOM 723 N N . ALA A 1 92 ? -15.020 -3.314 -5.335 1.00 90.12 92 ALA A N 1
ATOM 724 C CA . ALA A 1 92 ? -13.932 -3.011 -4.413 1.00 90.12 92 ALA A CA 1
ATOM 725 C C . ALA A 1 92 ? -14.467 -2.748 -2.993 1.00 90.12 92 ALA A C 1
ATOM 727 O O . ALA A 1 92 ? -15.195 -1.777 -2.744 1.00 90.12 92 ALA A O 1
ATOM 728 N N . ASP A 1 93 ? -14.052 -3.601 -2.055 1.00 85.50 93 ASP A N 1
ATOM 729 C CA . ASP A 1 93 ? -14.546 -3.601 -0.673 1.00 85.50 93 ASP A CA 1
ATOM 730 C C . ASP A 1 93 ? -13.769 -2.694 0.280 1.00 85.50 93 ASP A C 1
ATOM 732 O O . ASP A 1 93 ? -14.249 -2.397 1.380 1.00 85.50 93 ASP A O 1
ATOM 736 N N . THR A 1 94 ? -12.579 -2.251 -0.130 1.00 87.94 94 THR A N 1
ATOM 737 C CA . THR A 1 94 ? -11.681 -1.426 0.679 1.00 87.94 94 THR A CA 1
ATOM 738 C C . THR A 1 94 ? -11.238 -0.185 -0.078 1.00 87.94 94 THR A C 1
ATOM 740 O O . THR A 1 94 ? -11.097 -0.185 -1.303 1.00 87.94 94 THR A O 1
ATOM 743 N N . ARG A 1 95 ? -10.958 0.882 0.676 1.00 89.38 95 ARG A N 1
ATOM 744 C CA . ARG A 1 95 ? -10.429 2.125 0.111 1.00 89.38 95 ARG A CA 1
ATOM 745 C C . ARG A 1 95 ? -9.083 1.903 -0.575 1.00 89.38 95 ARG A C 1
ATOM 747 O O . ARG A 1 95 ? -8.874 2.443 -1.650 1.00 89.38 95 ARG A O 1
ATOM 754 N N . ALA A 1 96 ? -8.209 1.086 0.011 1.00 88.94 96 ALA A N 1
ATOM 755 C CA . ALA A 1 96 ? -6.903 0.783 -0.568 1.00 88.94 96 ALA A CA 1
ATOM 756 C C . ALA A 1 96 ? -7.033 0.143 -1.960 1.00 88.94 96 ALA A C 1
ATOM 758 O O . ALA A 1 96 ? -6.410 0.612 -2.903 1.00 88.94 96 ALA A O 1
ATOM 759 N N . ARG A 1 97 ? -7.935 -0.837 -2.133 1.00 90.81 97 ARG A N 1
ATOM 760 C CA . ARG A 1 97 ? -8.172 -1.448 -3.449 1.00 90.81 97 ARG A CA 1
ATOM 761 C C . ARG A 1 97 ? -8.717 -0.449 -4.477 1.00 90.81 97 ARG A C 1
ATOM 763 O O . ARG A 1 97 ? -8.338 -0.517 -5.641 1.00 90.81 97 ARG A O 1
ATOM 770 N N . LEU A 1 98 ? -9.578 0.486 -4.065 1.00 93.75 98 LEU A N 1
ATOM 771 C CA . LEU A 1 98 ? -10.033 1.569 -4.948 1.00 93.75 98 LEU A CA 1
ATOM 772 C C . LEU A 1 98 ? -8.891 2.500 -5.365 1.00 93.75 98 LEU A C 1
ATOM 774 O O . LEU A 1 98 ? -8.850 2.918 -6.520 1.00 93.75 98 LEU A O 1
ATOM 778 N N . GLU A 1 99 ? -7.988 2.839 -4.442 1.00 92.75 99 GLU A N 1
ATOM 779 C CA . GLU A 1 99 ? -6.815 3.647 -4.777 1.00 92.75 99 GLU A CA 1
ATOM 780 C C . GLU A 1 99 ? -5.915 2.915 -5.770 1.00 92.75 99 GLU A C 1
ATOM 782 O O . GLU A 1 99 ? -5.549 3.522 -6.771 1.00 92.75 99 GLU A O 1
ATOM 787 N N . ASP A 1 100 ? -5.638 1.628 -5.552 1.00 93.44 100 ASP A N 1
ATOM 788 C CA . ASP A 1 100 ? -4.804 0.817 -6.446 1.00 93.44 100 ASP A CA 1
ATOM 789 C C . ASP A 1 100 ? -5.372 0.764 -7.868 1.00 93.44 100 ASP A C 1
ATOM 791 O O . ASP A 1 100 ? -4.659 1.029 -8.832 1.00 93.44 100 ASP A O 1
ATOM 795 N N . LEU A 1 101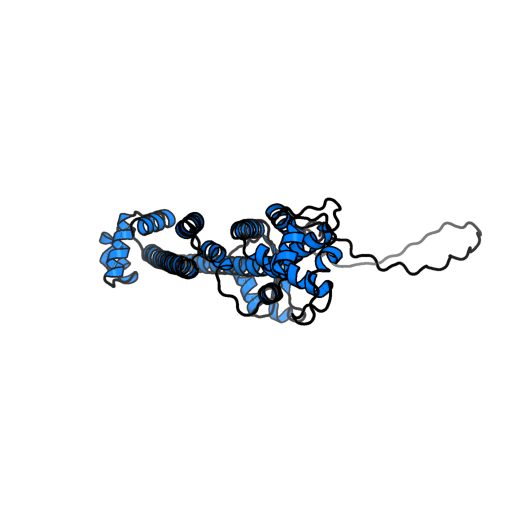 ? -6.679 0.507 -8.007 1.00 93.69 101 LEU A N 1
ATOM 796 C CA . LEU A 1 101 ? -7.364 0.513 -9.307 1.00 93.69 101 LEU A CA 1
ATOM 797 C C . LEU A 1 101 ? -7.332 1.893 -9.984 1.00 93.69 101 LEU A C 1
ATOM 799 O O . LEU A 1 101 ? -7.405 1.990 -11.208 1.00 93.69 101 LEU A O 1
ATOM 803 N N . TYR A 1 102 ? -7.232 2.968 -9.200 1.00 93.94 102 TYR A N 1
ATOM 804 C CA . TYR A 1 102 ? -7.174 4.338 -9.698 1.00 93.94 102 TYR A CA 1
ATOM 805 C C . TYR A 1 102 ? -5.748 4.820 -10.014 1.00 93.94 102 TYR A C 1
ATOM 807 O O . TYR A 1 102 ? -5.599 5.751 -10.812 1.00 93.94 102 TYR A O 1
ATOM 815 N N . LEU A 1 103 ? -4.702 4.214 -9.431 1.00 91.69 103 LEU A N 1
ATOM 816 C CA . LEU A 1 103 ? -3.303 4.642 -9.587 1.00 91.69 103 LEU A CA 1
ATOM 817 C C . LEU A 1 103 ? -2.908 4.901 -11.055 1.00 91.69 103 LEU A C 1
ATOM 819 O O . LEU A 1 103 ? -2.458 6.020 -11.327 1.00 91.69 103 LEU A O 1
ATOM 823 N N . PRO A 1 104 ? -3.175 3.990 -12.020 1.00 90.38 104 PRO A N 1
ATOM 824 C CA . PRO A 1 104 ? -2.761 4.168 -13.418 1.00 90.38 104 PRO A CA 1
ATOM 825 C C . PRO A 1 104 ? -3.408 5.360 -14.141 1.00 90.38 104 PRO A C 1
ATOM 827 O O . PRO A 1 104 ? -2.946 5.774 -15.205 1.00 90.38 104 PRO A O 1
ATOM 830 N N . PHE A 1 105 ? -4.507 5.890 -13.600 1.00 90.44 105 PHE A N 1
ATOM 831 C CA . PHE A 1 105 ? -5.294 6.981 -14.186 1.00 90.44 105 PHE A CA 1
ATOM 832 C C . PHE A 1 105 ? -5.089 8.302 -13.451 1.00 90.44 105 PHE A C 1
ATOM 834 O O . PHE A 1 105 ? -5.572 9.354 -13.879 1.00 90.44 105 PHE A O 1
ATOM 841 N N . LYS A 1 106 ? -4.385 8.274 -12.321 1.00 88.81 106 LYS A N 1
ATOM 842 C CA . LYS A 1 106 ? -4.121 9.465 -11.531 1.00 88.81 106 LYS A CA 1
ATOM 843 C C . LYS A 1 106 ? -3.158 10.368 -12.297 1.00 88.81 106 LYS A C 1
ATOM 845 O O . LYS A 1 106 ? -2.037 9.979 -12.607 1.00 88.81 106 LYS A O 1
ATOM 850 N N . GLN A 1 107 ? -3.568 11.609 -12.562 1.00 82.19 107 GLN A N 1
ATOM 851 C CA . GLN A 1 107 ? -2.695 12.589 -13.214 1.00 82.19 107 GLN A CA 1
ATOM 852 C C . GLN A 1 107 ? -1.439 12.841 -12.368 1.00 82.19 107 GLN A C 1
ATOM 854 O O . GLN A 1 107 ? -1.515 13.309 -11.227 1.00 82.19 107 GLN A O 1
ATOM 859 N N . LYS A 1 108 ? -0.269 12.547 -12.939 1.00 78.25 108 LYS A N 1
ATOM 860 C CA . LYS A 1 108 ? 1.030 12.728 -12.287 1.00 78.25 108 LYS A CA 1
ATOM 861 C C . LYS A 1 108 ? 1.740 13.948 -12.848 1.00 78.25 108 LYS A C 1
ATOM 863 O O . LYS A 1 108 ? 1.932 14.073 -14.052 1.00 78.25 108 LYS A O 1
ATOM 868 N N . ARG A 1 109 ? 2.195 14.838 -11.966 1.00 72.56 109 ARG A N 1
ATOM 869 C CA . ARG A 1 109 ? 3.046 15.965 -12.363 1.00 72.56 109 ARG A CA 1
ATOM 870 C C . ARG A 1 109 ? 4.495 15.487 -12.504 1.00 72.56 109 ARG A C 1
ATOM 872 O O . ARG A 1 109 ? 5.075 15.041 -11.519 1.00 72.56 109 ARG A O 1
ATOM 879 N N . LYS A 1 110 ? 5.071 15.627 -13.705 1.00 78.38 110 LYS A N 1
ATOM 880 C CA . LYS A 1 110 ? 6.524 15.613 -13.994 1.00 78.38 110 LYS A CA 1
ATOM 881 C C . LYS A 1 110 ? 7.332 14.482 -13.321 1.00 78.38 110 LYS A C 1
ATOM 883 O O . LYS A 1 110 ? 8.413 14.739 -12.789 1.00 78.38 110 LYS A O 1
ATOM 888 N N . SER A 1 111 ? 6.844 13.237 -13.329 1.00 88.88 111 SER A N 1
ATOM 889 C CA . SER A 1 111 ? 7.635 12.098 -12.829 1.00 88.88 111 SER A CA 1
ATOM 890 C C . SER A 1 111 ? 8.812 11.790 -13.769 1.00 88.88 111 SER A C 1
ATOM 892 O O . SER A 1 111 ? 8.774 12.135 -14.949 1.00 88.88 111 SER A O 1
ATOM 894 N N . ARG A 1 112 ? 9.860 11.115 -13.270 1.00 91.44 112 ARG A N 1
ATOM 895 C CA . ARG A 1 112 ? 10.973 10.645 -14.122 1.00 91.44 112 ARG A CA 1
ATOM 896 C C . ARG A 1 112 ? 10.488 9.693 -15.221 1.00 91.44 112 ARG A C 1
ATOM 898 O O . ARG A 1 112 ? 10.972 9.769 -16.340 1.00 91.44 112 ARG A O 1
ATOM 905 N N . ALA A 1 113 ? 9.491 8.860 -14.917 1.00 92.50 113 ALA A N 1
ATOM 906 C CA . ALA A 1 113 ? 8.843 7.991 -15.895 1.00 92.50 113 ALA A CA 1
ATOM 907 C C . ALA A 1 113 ? 8.084 8.797 -16.960 1.00 92.50 113 ALA A C 1
ATOM 909 O O . ALA A 1 113 ? 8.190 8.501 -18.141 1.00 92.50 113 ALA A O 1
ATOM 910 N N . HIS A 1 114 ? 7.364 9.852 -16.567 1.00 91.81 114 HIS A N 1
ATOM 911 C CA . HIS A 1 114 ? 6.694 10.745 -17.515 1.00 91.81 114 HIS A CA 1
ATOM 912 C C . HIS A 1 114 ? 7.693 11.446 -18.444 1.00 91.81 114 HIS A C 1
ATOM 914 O O . HIS A 1 114 ? 7.513 11.401 -19.654 1.00 91.81 114 HIS A O 1
ATOM 920 N N . GLN A 1 115 ? 8.783 11.995 -17.899 1.00 92.62 115 GLN A N 1
ATOM 921 C CA . GLN A 1 115 ? 9.851 12.606 -18.702 1.00 92.62 115 GLN A CA 1
ATOM 922 C C . GLN A 1 115 ? 10.481 11.590 -19.669 1.00 92.62 115 GLN A C 1
ATOM 924 O O . GLN A 1 115 ? 10.703 11.904 -20.832 1.00 92.62 115 GLN A O 1
ATOM 929 N N . ALA A 1 116 ? 10.707 10.350 -19.222 1.00 94.69 116 ALA A N 1
ATOM 930 C CA . ALA A 1 116 ? 11.200 9.276 -20.082 1.00 94.69 116 ALA A CA 1
ATOM 931 C C . ALA A 1 116 ? 10.209 8.916 -21.209 1.00 94.69 116 ALA A C 1
ATOM 933 O O . ALA A 1 116 ? 10.630 8.661 -22.337 1.00 94.69 116 ALA A O 1
ATOM 934 N N . ARG A 1 117 ? 8.895 8.946 -20.943 1.00 94.19 117 ARG A N 1
ATOM 935 C CA . ARG A 1 117 ? 7.856 8.766 -21.973 1.00 94.19 117 ARG A CA 1
ATOM 936 C C . ARG A 1 117 ? 7.845 9.899 -22.987 1.00 94.19 117 ARG A C 1
ATOM 938 O O . ARG A 1 117 ? 7.805 9.624 -24.181 1.00 94.19 117 ARG A O 1
ATOM 945 N N . GLU A 1 118 ? 7.938 11.147 -22.532 1.00 93.31 118 GLU A N 1
ATOM 946 C CA . GLU A 1 118 ? 8.049 12.317 -23.415 1.00 93.31 118 GLU A CA 1
ATOM 947 C C . GLU A 1 118 ? 9.329 12.269 -24.267 1.00 93.31 118 GLU A C 1
ATOM 949 O O . GLU A 1 118 ? 9.310 12.619 -25.448 1.00 93.31 118 GLU A O 1
ATOM 954 N N . ALA A 1 119 ? 10.425 11.750 -23.707 1.00 94.19 119 ALA A N 1
ATOM 955 C CA . ALA A 1 119 ? 11.663 11.497 -24.439 1.00 94.19 119 ALA A CA 1
ATOM 956 C C . ALA A 1 119 ? 11.553 10.339 -25.457 1.00 94.19 119 ALA A C 1
ATOM 958 O O . ALA A 1 119 ? 12.423 10.199 -26.316 1.00 94.19 119 ALA A O 1
ATOM 959 N N . GLY A 1 120 ? 10.474 9.546 -25.420 1.00 94.94 120 GLY A N 1
ATOM 960 C CA . GLY A 1 120 ? 10.223 8.437 -26.345 1.00 94.94 120 GLY A CA 1
ATOM 961 C C . GLY A 1 120 ? 10.849 7.104 -25.926 1.00 94.94 120 GLY A C 1
ATOM 962 O O . GLY A 1 120 ? 11.125 6.278 -26.789 1.00 94.94 120 GLY A O 1
ATOM 963 N N . LEU A 1 121 ? 11.081 6.884 -24.627 1.00 96.81 121 LEU A N 1
ATOM 964 C CA . LEU A 1 121 ? 11.729 5.674 -24.095 1.00 96.81 121 LEU A CA 1
ATOM 965 C C . LEU A 1 121 ? 10.756 4.532 -23.738 1.00 96.81 121 LEU A C 1
ATOM 967 O O . LEU A 1 121 ? 11.211 3.463 -23.335 1.00 96.81 121 LEU A O 1
ATOM 971 N N . GLU A 1 122 ? 9.437 4.712 -23.885 1.00 96.19 122 GLU A N 1
ATOM 972 C CA . GLU A 1 122 ? 8.451 3.635 -23.641 1.00 96.19 122 GLU A CA 1
ATOM 973 C C . GLU A 1 122 ? 8.713 2.392 -24.515 1.00 96.19 122 GLU A C 1
ATOM 975 O O . GLU A 1 122 ? 8.789 1.301 -23.950 1.00 96.19 122 GLU A O 1
ATOM 980 N N . PRO A 1 123 ? 8.980 2.512 -25.836 1.00 97.12 123 PRO A N 1
ATOM 981 C CA . PRO A 1 123 ? 9.259 1.341 -26.667 1.00 97.12 123 PRO A CA 1
ATOM 982 C C . PRO A 1 123 ? 10.525 0.584 -26.245 1.00 97.12 123 PRO A C 1
ATOM 984 O O . PRO A 1 123 ? 10.589 -0.630 -26.411 1.00 97.12 123 PRO A O 1
ATOM 987 N N . LEU A 1 124 ? 11.520 1.273 -25.668 1.00 96.25 124 LEU A N 1
ATOM 988 C CA . LEU A 1 124 ? 12.711 0.627 -25.109 1.00 96.25 124 LEU A CA 1
ATOM 989 C C . LEU A 1 124 ? 12.357 -0.200 -23.868 1.00 96.25 124 LEU A C 1
ATOM 991 O O . LEU A 1 124 ? 12.807 -1.335 -23.738 1.00 96.25 124 LEU A O 1
ATOM 995 N N . ALA A 1 125 ? 11.543 0.352 -22.962 1.00 96.56 125 ALA A N 1
ATOM 996 C CA . ALA A 1 125 ? 11.076 -0.368 -21.779 1.00 96.56 125 ALA A CA 1
ATOM 997 C C . ALA A 1 125 ? 10.268 -1.620 -22.157 1.00 96.56 125 ALA A C 1
ATOM 999 O O . ALA A 1 125 ? 10.482 -2.684 -21.574 1.00 96.56 125 ALA A O 1
ATOM 1000 N N . ASP A 1 126 ? 9.389 -1.502 -23.155 1.00 96.12 126 ASP A N 1
ATOM 1001 C CA . ASP A 1 126 ? 8.596 -2.619 -23.670 1.00 96.12 126 ASP A CA 1
ATOM 1002 C C . ASP A 1 126 ? 9.468 -3.686 -24.335 1.00 96.12 126 ASP A C 1
ATOM 1004 O O . ASP A 1 126 ? 9.315 -4.867 -24.031 1.00 96.12 126 ASP A O 1
ATOM 1008 N N . ALA A 1 127 ? 10.418 -3.284 -25.184 1.00 95.12 127 ALA A N 1
ATOM 1009 C CA . ALA A 1 127 ? 11.329 -4.209 -25.854 1.00 95.12 127 ALA A CA 1
ATOM 1010 C C . ALA A 1 127 ? 12.187 -4.997 -24.855 1.00 95.12 127 ALA A C 1
ATOM 1012 O O . ALA A 1 127 ? 12.300 -6.213 -24.974 1.00 95.12 127 ALA A O 1
ATOM 1013 N N . LEU A 1 128 ? 12.736 -4.325 -23.837 1.00 94.25 128 LEU A N 1
ATOM 1014 C CA . LEU A 1 128 ? 13.551 -4.970 -22.802 1.00 94.25 128 LEU A CA 1
ATOM 1015 C C . LEU A 1 128 ? 12.758 -5.968 -21.958 1.00 94.25 128 LEU A C 1
ATOM 1017 O O . LEU A 1 128 ? 13.321 -6.962 -21.507 1.00 94.25 128 LEU A O 1
ATOM 1021 N N . LEU A 1 129 ? 11.474 -5.695 -21.710 1.00 94.38 129 LEU A N 1
ATOM 1022 C CA . LEU A 1 129 ? 10.614 -6.597 -20.950 1.00 94.38 129 LEU A CA 1
ATOM 1023 C C . LEU A 1 129 ? 10.125 -7.779 -21.803 1.00 94.38 129 LEU A C 1
ATOM 1025 O O . LEU A 1 129 ? 10.040 -8.894 -21.296 1.00 94.38 129 LEU A O 1
ATOM 1029 N N . ALA A 1 130 ? 9.805 -7.538 -23.077 1.00 94.00 130 ALA A N 1
ATOM 1030 C CA . ALA A 1 130 ? 9.275 -8.547 -23.992 1.00 94.00 130 ALA A CA 1
ATOM 1031 C C . ALA A 1 130 ? 10.351 -9.501 -24.533 1.00 94.00 130 ALA A C 1
ATOM 1033 O O . ALA A 1 130 ? 10.079 -10.692 -24.682 1.00 94.00 130 ALA A O 1
ATOM 1034 N N . ASP A 1 131 ? 11.560 -8.998 -24.802 1.00 91.50 131 ASP A N 1
ATOM 1035 C CA . ASP A 1 131 ? 12.699 -9.791 -25.267 1.00 91.50 131 ASP A CA 1
ATOM 1036 C C . ASP A 1 131 ? 13.929 -9.630 -24.351 1.00 91.50 131 ASP A C 1
ATOM 1038 O O . ASP A 1 131 ? 14.832 -8.829 -24.620 1.00 91.50 131 ASP A O 1
ATOM 1042 N N . PRO A 1 132 ? 14.022 -10.442 -23.281 1.00 89.81 132 PRO A N 1
ATOM 1043 C CA . PRO A 1 132 ? 15.188 -10.451 -22.405 1.00 89.81 132 PRO A CA 1
ATOM 1044 C C . PRO A 1 132 ? 16.465 -11.016 -23.053 1.00 89.81 132 PRO A C 1
ATOM 1046 O O . PRO A 1 132 ? 17.519 -10.986 -22.411 1.00 89.81 132 PRO A O 1
ATOM 1049 N N . ALA A 1 133 ? 16.415 -11.567 -24.277 1.00 90.88 133 ALA A N 1
ATOM 1050 C CA . ALA A 1 133 ? 17.604 -12.081 -24.963 1.00 90.88 133 ALA A CA 1
ATOM 1051 C C . ALA A 1 133 ? 18.551 -10.951 -25.375 1.00 90.88 133 ALA A C 1
ATOM 1053 O O . ALA A 1 133 ? 19.774 -11.102 -25.280 1.00 90.88 133 ALA A O 1
ATOM 1054 N N . THR A 1 134 ? 17.988 -9.811 -25.777 1.00 89.75 134 THR A N 1
ATOM 1055 C CA . THR A 1 134 ? 18.754 -8.661 -26.247 1.00 89.75 134 THR A CA 1
ATOM 1056 C C . THR A 1 134 ? 19.498 -7.980 -25.084 1.00 89.75 134 THR A C 1
ATOM 1058 O O . THR A 1 134 ? 18.878 -7.576 -24.095 1.00 89.75 134 THR A O 1
ATOM 1061 N N . PRO A 1 135 ? 20.832 -7.801 -25.168 1.00 92.56 135 PRO A N 1
ATOM 1062 C CA . PRO A 1 135 ? 21.588 -7.055 -24.168 1.00 92.56 135 PRO A CA 1
ATOM 1063 C C . PRO A 1 135 ? 21.076 -5.607 -24.026 1.00 92.56 135 PRO A C 1
ATOM 1065 O O . PRO A 1 135 ? 20.998 -4.890 -25.027 1.00 92.56 135 PRO A O 1
ATOM 1068 N N . PRO A 1 136 ? 20.806 -5.108 -22.805 1.00 93.12 136 PRO A N 1
ATOM 1069 C CA . PRO A 1 136 ? 20.225 -3.783 -22.615 1.00 93.12 136 PRO A CA 1
ATOM 1070 C C . PRO A 1 136 ? 21.022 -2.630 -23.242 1.00 93.12 136 PRO A C 1
ATOM 1072 O O . PRO A 1 136 ? 20.408 -1.773 -23.876 1.00 93.12 136 PRO A O 1
ATOM 1075 N N . PRO A 1 137 ? 22.370 -2.593 -23.158 1.00 93.38 137 PRO A N 1
ATOM 1076 C CA . PRO A 1 137 ? 23.141 -1.546 -23.825 1.00 93.38 137 PRO A CA 1
ATOM 1077 C C . PRO A 1 137 ? 22.944 -1.507 -25.345 1.00 93.38 137 PRO A C 1
ATOM 1079 O O . PRO A 1 137 ? 22.992 -0.424 -25.916 1.00 93.38 137 PRO A O 1
ATOM 1082 N N . GLN A 1 138 ? 22.713 -2.662 -25.980 1.00 93.06 138 GLN A N 1
ATOM 1083 C CA . GLN A 1 138 ? 22.455 -2.761 -27.417 1.00 93.06 138 GLN A CA 1
ATOM 1084 C C . GLN A 1 138 ? 21.039 -2.287 -27.755 1.00 93.06 138 GLN A C 1
ATOM 1086 O O . GLN A 1 138 ? 20.855 -1.520 -28.693 1.00 93.06 138 GLN A O 1
ATOM 1091 N N . ALA A 1 139 ? 20.035 -2.686 -26.968 1.00 92.56 139 ALA A N 1
ATOM 1092 C CA . ALA A 1 139 ? 18.666 -2.204 -27.153 1.00 92.56 139 ALA A CA 1
ATOM 1093 C C . ALA A 1 139 ? 18.567 -0.673 -27.009 1.00 92.56 139 ALA A C 1
ATOM 1095 O O . ALA A 1 139 ? 17.785 -0.030 -27.704 1.00 92.56 139 ALA A O 1
ATOM 1096 N N . ALA A 1 140 ? 19.386 -0.079 -26.134 1.00 94.44 140 ALA A N 1
ATOM 1097 C CA . ALA A 1 140 ? 19.405 1.358 -25.876 1.00 94.44 140 ALA A CA 1
ATOM 1098 C C . ALA A 1 140 ? 20.040 2.205 -26.996 1.00 94.44 140 ALA A C 1
ATOM 1100 O O . ALA A 1 140 ? 19.851 3.422 -26.997 1.00 94.44 140 ALA A O 1
ATOM 1101 N N . ASP A 1 141 ? 20.772 1.603 -27.942 1.00 92.94 141 ASP A N 1
ATOM 1102 C CA . ASP A 1 141 ? 21.519 2.334 -28.976 1.00 92.94 141 ASP A CA 1
ATOM 1103 C C . ASP A 1 141 ? 20.639 3.265 -29.810 1.00 92.94 141 ASP A C 1
ATOM 1105 O O . ASP A 1 141 ? 20.978 4.428 -30.028 1.00 92.94 141 ASP A O 1
ATOM 1109 N N . SER A 1 142 ? 19.472 2.779 -30.228 1.00 92.81 142 SER A N 1
ATOM 1110 C CA . SER A 1 142 ? 18.541 3.538 -31.070 1.00 92.81 142 SER A CA 1
ATOM 1111 C C . SER A 1 142 ? 17.761 4.621 -30.316 1.00 92.81 142 SER A C 1
ATOM 1113 O O . SER A 1 142 ? 16.987 5.351 -30.931 1.00 92.81 142 SER A O 1
ATOM 1115 N N . PHE A 1 143 ? 17.948 4.731 -28.999 1.00 94.56 143 PHE A N 1
ATOM 1116 C CA . PHE A 1 143 ? 17.194 5.634 -28.127 1.00 94.56 143 PHE A CA 1
ATOM 1117 C C . PHE A 1 143 ? 18.046 6.761 -27.530 1.00 94.56 143 PHE A C 1
ATOM 1119 O O . PHE A 1 143 ? 17.522 7.599 -26.795 1.00 94.56 143 PHE A O 1
ATOM 1126 N N . VAL A 1 144 ? 19.343 6.820 -27.851 1.00 95.00 144 VAL A N 1
ATOM 1127 C CA . VAL A 1 144 ? 20.211 7.932 -27.447 1.00 95.00 144 VAL A CA 1
ATOM 1128 C C . VAL A 1 144 ? 19.828 9.183 -28.235 1.00 95.00 144 VAL A C 1
ATOM 1130 O O . VAL A 1 144 ? 19.915 9.222 -29.461 1.00 95.00 144 VAL A O 1
ATOM 1133 N N . ASN A 1 145 ? 19.396 10.219 -27.522 1.00 93.12 145 ASN A N 1
ATOM 1134 C CA . ASN A 1 145 ? 19.014 11.498 -28.099 1.00 93.12 145 ASN A CA 1
ATOM 1135 C C . ASN A 1 145 ? 19.286 12.643 -27.099 1.00 93.12 145 ASN A C 1
ATOM 1137 O O . ASN A 1 145 ? 18.443 12.923 -26.235 1.00 93.12 145 ASN A O 1
ATOM 1141 N N . PRO A 1 146 ? 20.435 13.338 -27.215 1.00 92.50 146 PRO A N 1
ATOM 1142 C CA . PRO A 1 146 ? 20.788 14.443 -26.326 1.00 92.50 146 PRO A CA 1
ATOM 1143 C C . PRO A 1 146 ? 19.770 15.593 -26.328 1.00 92.50 146 PRO A C 1
ATOM 1145 O O . PRO A 1 146 ? 19.541 16.197 -25.282 1.00 92.50 146 PRO A O 1
ATOM 1148 N N . GLU A 1 147 ? 19.110 15.868 -27.460 1.00 90.12 147 GLU A N 1
ATOM 1149 C CA . GLU A 1 147 ? 18.112 16.945 -27.582 1.00 90.12 147 GLU A CA 1
ATOM 1150 C C . GLU A 1 147 ? 16.848 16.665 -26.760 1.00 90.12 147 GLU A C 1
ATOM 1152 O O . GLU A 1 147 ? 16.198 17.588 -26.272 1.00 90.12 147 GLU A O 1
ATOM 1157 N N . LYS A 1 148 ? 16.525 15.383 -26.553 1.00 89.94 148 LYS A N 1
ATOM 1158 C CA . LYS A 1 148 ? 15.418 14.933 -25.696 1.00 89.94 148 LYS A CA 1
ATOM 1159 C C . LYS A 1 148 ? 15.844 14.636 -24.253 1.00 89.94 148 LYS A C 1
ATOM 1161 O O . LYS A 1 148 ? 15.082 14.031 -23.504 1.00 89.94 148 LYS A O 1
ATOM 1166 N N . GLY A 1 149 ? 17.050 15.044 -23.852 1.00 90.00 149 GLY A N 1
ATOM 1167 C CA . GLY A 1 149 ? 17.573 14.812 -22.502 1.00 90.00 149 GLY A CA 1
ATOM 1168 C C . GLY A 1 149 ? 18.105 13.396 -22.259 1.00 90.00 149 GLY A C 1
ATOM 1169 O O . GLY A 1 149 ? 18.232 12.989 -21.106 1.00 90.00 149 GLY A O 1
ATOM 1170 N N . VAL A 1 150 ? 18.432 12.650 -23.321 1.00 95.38 150 VAL A N 1
ATOM 1171 C CA . VAL A 1 150 ? 18.978 11.283 -23.260 1.00 95.38 150 VAL A CA 1
ATOM 1172 C C . VAL A 1 150 ? 20.388 11.270 -23.876 1.00 95.38 150 VAL A C 1
ATOM 1174 O O . VAL A 1 150 ? 20.551 10.889 -25.033 1.00 95.38 150 VAL A O 1
ATOM 1177 N N . PRO A 1 151 ? 21.421 11.741 -23.153 1.00 94.56 151 PRO A N 1
ATOM 1178 C CA . PRO A 1 151 ? 22.752 11.965 -23.725 1.00 94.56 151 PRO A CA 1
ATOM 1179 C C . PRO A 1 151 ? 23.531 10.684 -24.050 1.00 94.56 151 PRO A C 1
ATOM 1181 O O . PRO A 1 151 ? 24.407 10.714 -24.910 1.00 94.56 151 PRO A O 1
ATOM 1184 N N . ASP A 1 152 ? 23.239 9.572 -23.374 1.00 96.12 152 ASP A N 1
ATOM 1185 C CA . ASP A 1 152 ? 23.959 8.308 -23.523 1.00 96.12 152 ASP A CA 1
ATOM 1186 C C . ASP A 1 152 ? 23.050 7.081 -23.300 1.00 96.12 152 ASP A C 1
ATOM 1188 O O . ASP A 1 152 ? 21.869 7.191 -22.950 1.00 96.12 152 ASP A O 1
ATOM 1192 N N . ARG A 1 153 ? 23.614 5.880 -23.508 1.00 96.31 153 ARG A N 1
ATOM 1193 C CA . ARG A 1 153 ? 22.916 4.598 -23.298 1.00 96.31 153 ARG A CA 1
ATOM 1194 C C . ARG A 1 153 ? 22.456 4.415 -21.849 1.00 96.31 153 ARG A C 1
ATOM 1196 O O . ARG A 1 153 ? 21.425 3.791 -21.616 1.00 96.31 153 ARG A O 1
ATOM 1203 N N . LEU A 1 154 ? 23.218 4.923 -20.877 1.00 95.44 154 LEU A N 1
ATOM 1204 C CA . LEU A 1 154 ? 22.893 4.777 -19.457 1.00 95.44 154 LEU A CA 1
ATOM 1205 C C . LEU A 1 154 ? 21.636 5.576 -19.112 1.00 95.44 154 LEU A C 1
ATOM 1207 O O . LEU A 1 154 ? 20.735 5.034 -18.480 1.00 95.44 154 LEU A O 1
ATOM 1211 N N . ALA A 1 155 ? 21.528 6.811 -19.601 1.00 95.94 155 ALA A N 1
ATOM 1212 C CA . ALA A 1 155 ? 20.350 7.653 -19.451 1.00 95.94 155 ALA A CA 1
ATOM 1213 C C . ALA A 1 155 ? 19.112 7.029 -20.114 1.00 95.94 155 ALA A C 1
ATOM 1215 O O . ALA A 1 155 ? 18.028 7.064 -19.530 1.00 95.94 155 ALA A O 1
ATOM 1216 N N . ALA A 1 156 ? 19.268 6.412 -21.292 1.00 96.38 156 ALA A N 1
ATOM 1217 C CA . ALA A 1 156 ? 18.177 5.700 -21.962 1.00 96.38 156 ALA A CA 1
ATOM 1218 C C . ALA A 1 156 ? 17.679 4.515 -21.117 1.00 96.38 156 ALA A C 1
ATOM 1220 O O . ALA A 1 156 ? 16.476 4.375 -20.879 1.00 96.38 156 ALA A O 1
ATOM 1221 N N . LEU A 1 157 ? 18.605 3.699 -20.602 1.00 96.69 157 LEU A N 1
ATOM 1222 C CA . LEU A 1 157 ? 18.287 2.567 -19.730 1.00 96.69 157 LEU A CA 1
ATOM 1223 C C . LEU A 1 157 ? 17.676 3.009 -18.398 1.00 96.69 157 LEU A C 1
ATOM 1225 O O . LEU A 1 157 ? 16.706 2.406 -17.946 1.00 96.69 157 LEU A O 1
ATOM 1229 N N . ASP A 1 158 ? 18.187 4.064 -17.772 1.00 96.62 158 ASP A N 1
ATOM 1230 C CA . ASP A 1 158 ? 17.605 4.602 -16.543 1.00 96.62 158 ASP A CA 1
ATOM 1231 C C . ASP A 1 158 ? 16.196 5.156 -16.786 1.00 96.62 158 ASP A C 1
ATOM 1233 O O . ASP A 1 158 ? 15.298 4.932 -15.971 1.00 96.62 158 ASP A O 1
ATOM 1237 N N . GLY A 1 159 ? 15.959 5.825 -17.916 1.00 96.31 159 GLY A N 1
ATOM 1238 C CA . GLY A 1 159 ? 14.627 6.280 -18.312 1.00 96.31 159 GLY A CA 1
ATOM 1239 C C . GLY A 1 159 ? 13.648 5.119 -18.514 1.00 96.31 159 GLY A C 1
ATOM 1240 O O . GLY A 1 159 ? 12.573 5.116 -17.909 1.00 96.31 159 GLY A O 1
ATOM 1241 N N . ALA A 1 160 ? 14.046 4.094 -19.274 1.00 97.06 160 ALA A N 1
ATOM 1242 C CA . ALA A 1 160 ? 13.263 2.869 -19.453 1.00 97.06 160 ALA A CA 1
ATOM 1243 C C . ALA A 1 160 ? 12.988 2.160 -18.114 1.00 97.06 160 ALA A C 1
ATOM 1245 O O . ALA A 1 160 ? 11.877 1.701 -17.845 1.00 97.06 160 ALA A O 1
ATOM 1246 N N . ARG A 1 161 ? 13.969 2.143 -17.209 1.00 97.25 161 ARG A N 1
ATOM 1247 C CA . ARG A 1 161 ? 13.811 1.615 -15.853 1.00 97.25 161 ARG A CA 1
ATOM 1248 C C . ARG A 1 161 ? 12.782 2.395 -15.048 1.00 97.25 161 ARG A C 1
ATOM 1250 O O . ARG A 1 161 ? 11.968 1.774 -14.374 1.00 97.25 161 ARG A O 1
ATOM 1257 N N . TRP A 1 162 ? 12.781 3.729 -15.094 1.00 96.75 162 TRP A N 1
ATOM 1258 C CA . TRP A 1 162 ? 11.766 4.528 -14.394 1.00 96.75 162 TRP A CA 1
ATOM 1259 C C . TRP A 1 162 ? 10.350 4.216 -14.875 1.00 96.75 162 TRP A C 1
ATOM 1261 O O . TRP A 1 162 ? 9.438 4.173 -14.047 1.00 96.75 162 TRP A O 1
ATOM 1271 N N . ILE A 1 163 ? 10.182 3.965 -16.174 1.00 96.12 163 ILE A N 1
ATOM 1272 C CA . ILE A 1 163 ? 8.916 3.523 -16.769 1.00 96.12 163 ILE A CA 1
ATOM 1273 C C . ILE A 1 163 ? 8.491 2.170 -16.188 1.00 96.12 163 ILE A C 1
ATOM 1275 O O . ILE A 1 163 ? 7.372 2.057 -15.684 1.00 96.12 163 ILE A O 1
ATOM 1279 N N . LEU A 1 164 ? 9.384 1.174 -16.181 1.00 96.81 164 LEU A N 1
ATOM 1280 C CA . LEU A 1 164 ? 9.091 -0.152 -15.621 1.00 96.81 164 LEU A CA 1
ATOM 1281 C C . LEU A 1 164 ? 8.817 -0.105 -14.114 1.00 96.81 164 LEU A C 1
ATOM 1283 O O . LEU A 1 164 ? 7.859 -0.711 -13.652 1.00 96.81 164 LEU A O 1
ATOM 1287 N N . LEU A 1 165 ? 9.598 0.663 -13.348 1.00 95.81 165 LEU A N 1
ATOM 1288 C CA . LEU A 1 165 ? 9.369 0.880 -11.916 1.00 95.81 165 LEU A CA 1
ATOM 1289 C C . LEU A 1 165 ? 7.961 1.401 -11.655 1.00 95.81 165 LEU A C 1
ATOM 1291 O O . LEU A 1 165 ? 7.301 0.942 -10.727 1.00 95.81 165 LEU A O 1
ATOM 1295 N N . GLU A 1 166 ? 7.518 2.375 -12.447 1.00 94.38 166 GLU A N 1
ATOM 1296 C CA . GLU A 1 166 ? 6.173 2.921 -12.337 1.00 94.38 166 GLU A CA 1
ATOM 1297 C C . GLU A 1 166 ? 5.122 1.873 -12.706 1.00 94.38 166 GLU A C 1
ATOM 1299 O O . GLU A 1 166 ? 4.232 1.622 -11.907 1.00 94.38 166 GLU A O 1
ATOM 1304 N N . ARG A 1 167 ? 5.286 1.169 -13.830 1.00 94.69 167 ARG A N 1
ATOM 1305 C CA . ARG A 1 167 ? 4.373 0.095 -14.244 1.00 94.69 167 ARG A CA 1
ATOM 1306 C C . ARG A 1 167 ? 4.225 -0.991 -13.172 1.00 94.69 167 ARG A C 1
ATOM 1308 O O . ARG A 1 167 ? 3.112 -1.384 -12.847 1.00 94.69 167 ARG A O 1
ATOM 1315 N N . PHE A 1 168 ? 5.334 -1.433 -12.581 1.00 95.81 168 PHE A N 1
ATOM 1316 C CA . PHE A 1 168 ? 5.333 -2.474 -11.550 1.00 95.81 168 PHE A CA 1
ATOM 1317 C C . PHE A 1 168 ? 4.686 -2.008 -10.245 1.00 95.81 168 PHE A C 1
ATOM 1319 O O . PHE A 1 168 ? 4.133 -2.816 -9.510 1.00 95.81 168 PHE A O 1
ATOM 1326 N N . SER A 1 169 ? 4.759 -0.710 -9.941 1.00 94.56 169 SER A N 1
ATOM 1327 C CA . SER A 1 169 ? 4.207 -0.140 -8.706 1.00 94.56 169 SER A CA 1
ATOM 1328 C C . SER A 1 169 ? 2.768 0.358 -8.835 1.00 94.56 169 SER A C 1
ATOM 1330 O O . SER A 1 169 ? 2.243 0.918 -7.878 1.00 94.56 169 SER A O 1
ATOM 1332 N N . GLU A 1 170 ? 2.131 0.145 -9.987 1.00 93.38 170 GLU A N 1
ATOM 1333 C CA . GLU A 1 170 ? 0.743 0.541 -10.258 1.00 93.38 170 GLU A CA 1
ATOM 1334 C C . GLU A 1 170 ? -0.156 -0.623 -10.666 1.00 93.38 170 GLU A C 1
ATOM 1336 O O . GLU A 1 170 ? -1.330 -0.408 -10.961 1.00 93.38 170 GLU A O 1
ATOM 1341 N N . ASP A 1 171 ? 0.371 -1.847 -10.685 1.00 94.50 171 ASP A N 1
ATOM 1342 C CA . ASP A 1 171 ? -0.433 -3.032 -10.951 1.00 94.50 171 ASP A CA 1
ATOM 1343 C C . ASP A 1 171 ? -1.248 -3.410 -9.696 1.00 94.50 171 ASP A C 1
ATOM 1345 O O . ASP A 1 171 ? -0.663 -3.742 -8.659 1.00 94.50 171 ASP A O 1
ATOM 1349 N N . PRO A 1 172 ? -2.592 -3.353 -9.753 1.00 91.69 172 PRO A N 1
ATOM 1350 C CA . PRO A 1 172 ? -3.430 -3.528 -8.573 1.00 91.69 172 PRO A CA 1
ATOM 1351 C C . PRO A 1 172 ? -3.421 -4.963 -8.031 1.00 91.69 172 PRO A C 1
ATOM 1353 O O . PRO A 1 172 ? -3.593 -5.148 -6.824 1.00 91.69 172 PRO A O 1
ATOM 1356 N N . GLU A 1 173 ? -3.226 -5.976 -8.882 1.00 92.75 173 GLU A N 1
ATOM 1357 C CA . GLU A 1 173 ? -3.189 -7.376 -8.441 1.00 92.75 173 GLU A CA 1
ATOM 1358 C C . GLU A 1 173 ? -1.868 -7.701 -7.756 1.00 92.75 173 GLU A C 1
ATOM 1360 O O . GLU A 1 173 ? -1.840 -8.331 -6.694 1.00 92.75 173 GLU A O 1
ATOM 1365 N N . LEU A 1 174 ? -0.772 -7.192 -8.310 1.00 95.31 174 LEU A N 1
ATOM 1366 C CA . LEU A 1 174 ? 0.541 -7.307 -7.705 1.00 95.31 174 LEU A CA 1
ATOM 1367 C C . LEU A 1 174 ? 0.608 -6.566 -6.365 1.00 95.31 174 LEU A C 1
ATOM 1369 O O . LEU A 1 174 ? 1.107 -7.121 -5.386 1.00 95.31 174 LEU A O 1
ATOM 1373 N N . LEU A 1 175 ? 0.094 -5.334 -6.291 1.00 94.81 175 LEU A N 1
ATOM 1374 C CA . LEU A 1 175 ? 0.070 -4.562 -5.045 1.00 94.81 175 LEU A CA 1
ATOM 1375 C C . LEU A 1 175 ? -0.724 -5.277 -3.949 1.00 94.81 175 LEU A C 1
ATOM 1377 O O . LEU A 1 175 ? -0.274 -5.317 -2.804 1.00 94.81 175 LEU A O 1
ATOM 1381 N N . ASP A 1 176 ? -1.873 -5.865 -4.281 1.00 93.06 176 ASP A N 1
ATOM 1382 C CA . ASP A 1 176 ? -2.670 -6.638 -3.329 1.00 93.06 176 ASP A CA 1
ATOM 1383 C C . ASP A 1 176 ? -1.922 -7.890 -2.833 1.00 93.06 176 ASP A C 1
ATOM 1385 O O . ASP A 1 176 ? -1.828 -8.126 -1.623 1.00 93.06 176 ASP A O 1
ATOM 1389 N N . ALA A 1 177 ? -1.296 -8.647 -3.743 1.00 94.75 177 ALA A N 1
ATOM 1390 C CA . ALA A 1 177 ? -0.484 -9.812 -3.393 1.00 94.75 177 ALA A CA 1
ATOM 1391 C C . ALA A 1 177 ? 0.703 -9.456 -2.484 1.00 94.75 177 ALA A C 1
ATOM 1393 O O . ALA A 1 177 ? 0.948 -10.132 -1.479 1.00 94.75 177 ALA A O 1
ATOM 1394 N N . LEU A 1 178 ? 1.408 -8.366 -2.791 1.00 95.50 178 LEU A N 1
ATOM 1395 C CA . LEU A 1 178 ? 2.537 -7.889 -1.996 1.00 95.50 178 LEU A CA 1
ATOM 1396 C C . LEU A 1 178 ? 2.090 -7.369 -0.626 1.00 95.50 178 LEU A C 1
ATOM 1398 O O . LEU A 1 178 ? 2.729 -7.685 0.377 1.00 95.50 178 LEU A O 1
ATOM 1402 N N . ARG A 1 179 ? 0.974 -6.632 -0.544 1.00 93.75 179 ARG A N 1
ATOM 1403 C CA . ARG A 1 179 ? 0.411 -6.168 0.736 1.00 93.75 179 ARG A CA 1
ATOM 1404 C C . ARG A 1 179 ? 0.017 -7.330 1.636 1.00 93.75 179 ARG A C 1
ATOM 1406 O O . ARG A 1 179 ? 0.336 -7.298 2.826 1.00 93.75 179 ARG A O 1
ATOM 1413 N N . ARG A 1 180 ? -0.619 -8.365 1.078 1.00 93.69 180 ARG A N 1
ATOM 1414 C CA . ARG A 1 180 ? -0.937 -9.599 1.808 1.00 93.69 180 ARG A CA 1
ATOM 1415 C C . ARG A 1 180 ? 0.331 -10.244 2.360 1.00 93.69 180 ARG A C 1
ATOM 1417 O O . ARG A 1 180 ? 0.422 -10.464 3.564 1.00 93.69 180 ARG A O 1
ATOM 1424 N N . HIS A 1 181 ? 1.335 -10.439 1.508 1.00 95.00 181 HIS A N 1
ATOM 1425 C CA . HIS A 1 181 ? 2.596 -11.051 1.915 1.00 95.00 181 HIS A CA 1
ATOM 1426 C C . HIS A 1 181 ? 3.298 -10.263 3.032 1.00 95.00 181 HIS A C 1
ATOM 1428 O O . HIS A 1 181 ? 3.717 -10.855 4.028 1.00 95.00 181 HIS A O 1
ATOM 1434 N N . VAL A 1 182 ? 3.385 -8.932 2.907 1.00 94.81 182 VAL A N 1
ATOM 1435 C CA . VAL A 1 182 ? 3.991 -8.077 3.940 1.00 94.81 182 VAL A CA 1
ATOM 1436 C C . VAL A 1 182 ? 3.204 -8.149 5.237 1.00 94.81 182 VAL A C 1
ATOM 1438 O O . VAL A 1 182 ? 3.799 -8.330 6.292 1.00 94.81 182 VAL A O 1
ATOM 1441 N N . ARG A 1 183 ? 1.875 -8.048 5.189 1.00 93.31 183 ARG A N 1
ATOM 1442 C CA . ARG A 1 183 ? 1.047 -8.158 6.395 1.00 93.31 183 ARG A CA 1
ATOM 1443 C C . ARG A 1 183 ? 1.273 -9.485 7.114 1.00 93.31 183 ARG A C 1
ATOM 1445 O O . ARG A 1 183 ? 1.283 -9.512 8.341 1.00 93.31 183 ARG A O 1
ATOM 1452 N N . GLU A 1 184 ? 1.436 -10.561 6.352 1.00 94.06 184 GLU A N 1
ATOM 1453 C CA . GLU A 1 184 ? 1.576 -11.899 6.904 1.00 94.06 184 GLU A CA 1
ATOM 1454 C C . GLU A 1 184 ? 2.942 -12.139 7.557 1.00 94.06 184 GLU A C 1
ATOM 1456 O O . GLU A 1 184 ? 3.013 -12.746 8.627 1.00 94.06 184 GLU A O 1
ATOM 1461 N N . HIS A 1 185 ? 4.015 -11.644 6.940 1.00 94.62 185 HIS A N 1
ATOM 1462 C CA . HIS A 1 185 ? 5.381 -12.034 7.297 1.00 94.62 185 HIS A CA 1
ATOM 1463 C C . HIS A 1 185 ? 6.197 -10.914 7.942 1.00 94.62 185 HIS A C 1
ATOM 1465 O O . HIS A 1 185 ? 7.266 -11.188 8.486 1.00 94.62 185 HIS A O 1
ATOM 1471 N N . ALA A 1 186 ? 5.748 -9.659 7.882 1.00 95.19 186 ALA A N 1
ATOM 1472 C CA . ALA A 1 186 ? 6.548 -8.551 8.373 1.00 95.19 186 ALA A CA 1
ATOM 1473 C C . ALA A 1 186 ? 6.681 -8.544 9.894 1.00 95.19 186 ALA A C 1
ATOM 1475 O O . ALA A 1 186 ? 5.746 -8.823 10.650 1.00 95.19 186 ALA A O 1
ATOM 1476 N N . ILE A 1 187 ? 7.871 -8.149 10.326 1.00 95.56 187 ILE A N 1
ATOM 1477 C CA . ILE A 1 187 ? 8.251 -7.971 11.717 1.00 95.56 187 ILE A CA 1
ATOM 1478 C C . ILE A 1 187 ? 8.409 -6.473 11.950 1.00 95.56 187 ILE A C 1
ATOM 1480 O O . ILE A 1 187 ? 9.157 -5.795 11.240 1.00 95.56 187 ILE A O 1
ATOM 1484 N N . LEU A 1 188 ? 7.705 -5.952 12.953 1.00 95.88 188 LEU A N 1
ATOM 1485 C CA . LEU A 1 188 ? 7.920 -4.596 13.432 1.00 95.88 188 LEU A CA 1
ATOM 1486 C C . LEU A 1 188 ? 9.092 -4.618 14.411 1.00 95.88 188 LEU A C 1
ATOM 1488 O O . LEU A 1 188 ? 9.012 -5.228 15.478 1.00 95.88 188 LEU A O 1
ATOM 1492 N N . GLN A 1 189 ? 10.176 -3.947 14.038 1.00 95.50 189 GLN A N 1
ATOM 1493 C CA . GLN A 1 189 ? 11.371 -3.812 14.857 1.00 95.50 189 GLN A CA 1
ATOM 1494 C C . GLN A 1 189 ? 11.499 -2.402 15.418 1.00 95.50 189 GLN A C 1
ATOM 1496 O O . GLN A 1 189 ? 11.153 -1.418 14.756 1.00 95.50 189 GLN A O 1
ATOM 1501 N N . SER A 1 190 ? 12.069 -2.290 16.614 1.00 96.31 190 SER A N 1
ATOM 1502 C CA . SER A 1 190 ? 12.484 -1.015 17.185 1.00 96.31 190 SER A CA 1
ATOM 1503 C C . SER A 1 190 ? 13.907 -1.046 17.708 1.00 96.31 190 SER A C 1
ATOM 1505 O O . SER A 1 190 ? 14.378 -2.036 18.270 1.00 96.31 190 SER A O 1
ATOM 1507 N N . LYS A 1 191 ? 14.585 0.085 17.510 1.00 95.06 191 LYS A N 1
ATOM 1508 C CA . LYS A 1 191 ? 15.916 0.367 18.044 1.00 95.06 191 LYS A CA 1
ATOM 1509 C C . LYS A 1 191 ? 15.918 1.720 18.738 1.00 95.06 191 LYS A C 1
ATOM 1511 O O . LYS A 1 191 ? 15.322 2.672 18.228 1.00 95.06 191 LYS A O 1
ATOM 1516 N N . VAL A 1 192 ? 16.596 1.830 19.875 1.00 95.31 192 VAL A N 1
ATOM 1517 C CA . VAL A 1 192 ? 16.799 3.127 20.533 1.00 95.31 192 VAL A CA 1
ATOM 1518 C C . VAL A 1 192 ? 17.652 4.051 19.661 1.00 95.31 192 VAL A C 1
ATOM 1520 O O . VAL A 1 192 ? 18.595 3.625 18.993 1.00 95.31 192 VAL A O 1
ATOM 1523 N N . VAL A 1 193 ? 17.299 5.333 19.638 1.00 93.88 193 VAL A N 1
ATOM 1524 C CA . VAL A 1 193 ? 18.133 6.374 19.041 1.00 93.88 193 VAL A CA 1
ATOM 1525 C C . VAL A 1 193 ? 19.341 6.586 19.949 1.00 93.88 193 VAL A C 1
ATOM 1527 O O . VAL A 1 193 ? 19.196 6.804 21.151 1.00 93.88 193 VAL A O 1
ATOM 1530 N N . GLU A 1 194 ? 20.533 6.535 19.367 1.00 90.62 194 GLU A N 1
ATOM 1531 C CA . GLU A 1 194 ? 21.787 6.767 20.082 1.00 90.62 194 GLU A CA 1
ATOM 1532 C C . GLU A 1 194 ? 21.762 8.104 20.849 1.00 90.62 194 GLU A C 1
ATOM 1534 O O . GLU A 1 194 ? 21.332 9.132 20.319 1.00 90.62 194 GLU A O 1
ATOM 1539 N N . GLY A 1 195 ? 22.155 8.077 22.126 1.00 90.19 195 GLY A N 1
ATOM 1540 C CA . GLY A 1 195 ? 22.129 9.236 23.023 1.00 90.19 195 GLY A CA 1
ATOM 1541 C C . GLY A 1 195 ? 20.757 9.555 23.635 1.00 90.19 195 GLY A C 1
ATOM 1542 O O . GLY A 1 195 ? 20.603 10.583 24.295 1.00 90.19 195 GLY A O 1
ATOM 1543 N N . ARG A 1 196 ? 19.731 8.715 23.428 1.00 89.56 196 ARG A N 1
ATOM 1544 C CA . ARG A 1 196 ? 18.374 8.900 23.987 1.00 89.56 196 ARG A CA 1
ATOM 1545 C C . ARG A 1 196 ? 17.957 7.824 24.995 1.00 89.56 196 ARG A C 1
ATOM 1547 O O . ARG A 1 196 ? 16.800 7.823 25.409 1.00 89.56 196 ARG A O 1
ATOM 1554 N N . GLN A 1 197 ? 18.873 6.956 25.423 1.00 88.56 197 GLN A N 1
ATOM 1555 C CA . GLN A 1 197 ? 18.603 5.828 26.322 1.00 88.56 197 GLN A CA 1
ATOM 1556 C C . GLN A 1 197 ? 18.045 6.279 27.682 1.00 88.56 197 GLN A C 1
ATOM 1558 O O . GLN A 1 197 ? 16.984 5.817 28.087 1.00 88.56 197 GLN A O 1
ATOM 1563 N N . GLU A 1 198 ? 18.688 7.236 28.355 1.00 86.38 198 GLU A N 1
ATOM 1564 C CA . GLU A 1 198 ? 18.238 7.711 29.675 1.00 86.38 198 GLU A CA 1
ATOM 1565 C C . GLU A 1 198 ? 16.868 8.400 29.605 1.00 86.38 198 GLU A C 1
ATOM 1567 O O . GLU A 1 198 ? 15.941 8.074 30.345 1.00 86.38 198 GLU A O 1
ATOM 1572 N N . ARG A 1 199 ? 16.692 9.303 28.631 1.00 84.19 199 ARG A N 1
ATOM 1573 C CA . ARG A 1 199 ? 15.414 9.992 28.366 1.00 84.19 199 ARG A CA 1
ATOM 1574 C C . ARG A 1 199 ? 14.297 9.019 27.965 1.00 84.19 199 ARG A C 1
ATOM 1576 O O . ARG A 1 199 ? 13.114 9.327 28.109 1.00 84.19 199 ARG A O 1
ATOM 1583 N N . GLY A 1 200 ? 14.684 7.864 27.439 1.00 85.69 200 GLY A N 1
ATOM 1584 C CA . GLY A 1 200 ? 13.822 6.805 26.958 1.00 85.69 200 GLY A CA 1
ATOM 1585 C C . GLY A 1 200 ? 13.533 5.693 27.955 1.00 85.69 200 GLY A C 1
ATOM 1586 O O . GLY A 1 200 ? 12.911 4.730 27.531 1.00 85.69 200 GLY A O 1
ATOM 1587 N N . ALA A 1 201 ? 13.948 5.784 29.225 1.00 89.69 201 ALA A N 1
ATOM 1588 C CA . ALA A 1 201 ? 13.897 4.664 30.179 1.00 89.69 201 ALA A CA 1
ATOM 1589 C C . ALA A 1 201 ? 12.518 3.975 30.288 1.00 89.69 201 ALA A C 1
ATOM 1591 O O . ALA A 1 201 ? 12.434 2.760 30.428 1.00 89.69 201 ALA A O 1
ATOM 1592 N N . LYS A 1 202 ? 11.420 4.724 30.117 1.00 91.69 202 LYS A N 1
ATOM 1593 C CA . LYS A 1 202 ? 10.044 4.182 30.071 1.00 91.69 202 LYS A CA 1
ATOM 1594 C C . LYS A 1 202 ? 9.753 3.254 28.877 1.00 91.69 202 LYS A C 1
ATOM 1596 O O . LYS A 1 202 ? 8.730 2.584 28.861 1.00 91.69 202 LYS A O 1
ATOM 1601 N N . PHE A 1 203 ? 10.614 3.260 27.864 1.00 92.12 203 PHE A N 1
ATOM 1602 C CA . PHE A 1 203 ? 10.576 2.407 26.679 1.00 92.12 203 PHE A CA 1
ATOM 1603 C C . PHE A 1 203 ? 11.737 1.401 26.667 1.00 92.12 203 PHE A C 1
ATOM 1605 O O . PHE A 1 203 ? 12.041 0.870 25.604 1.00 92.12 203 PHE A O 1
ATOM 1612 N N . ALA A 1 204 ? 12.405 1.155 27.803 1.00 90.25 204 ALA A N 1
ATOM 1613 C CA . ALA A 1 204 ? 13.591 0.297 27.864 1.00 90.25 204 ALA A CA 1
ATOM 1614 C C . ALA A 1 204 ? 13.338 -1.108 27.288 1.00 90.25 204 ALA A C 1
ATOM 1616 O O . ALA A 1 204 ? 14.139 -1.599 26.496 1.00 90.25 204 ALA A O 1
ATOM 1617 N N . GLU A 1 205 ? 12.175 -1.700 27.577 1.00 91.50 205 GLU A N 1
ATOM 1618 C CA . GLU A 1 205 ? 11.743 -2.996 27.021 1.00 91.50 205 GLU A CA 1
ATOM 1619 C C . GLU A 1 205 ? 11.552 -2.979 25.491 1.00 91.50 205 GLU A C 1
ATOM 1621 O O . GLU A 1 205 ? 11.484 -4.023 24.852 1.00 91.50 205 GLU A O 1
ATOM 1626 N N . LEU A 1 206 ? 11.478 -1.788 24.889 1.00 92.44 206 LEU A N 1
ATOM 1627 C CA . LEU A 1 206 ? 11.285 -1.558 23.457 1.00 92.44 206 LEU A CA 1
ATOM 1628 C C . LEU A 1 206 ? 12.555 -1.022 22.769 1.00 92.44 206 LEU A C 1
ATOM 1630 O O . LEU A 1 206 ? 12.505 -0.635 21.600 1.00 92.44 206 LEU A O 1
ATOM 1634 N N . PHE A 1 207 ? 13.699 -0.964 23.459 1.00 91.81 207 PHE A N 1
ATOM 1635 C CA . PHE A 1 207 ? 14.962 -0.500 22.865 1.00 91.81 207 PHE A CA 1
ATOM 1636 C C . PHE A 1 207 ? 15.545 -1.470 21.844 1.00 91.81 207 PHE A C 1
ATOM 1638 O O . PHE A 1 207 ? 16.231 -1.022 20.929 1.00 91.81 207 PHE A O 1
ATOM 1645 N N . ALA A 1 208 ? 15.283 -2.764 22.007 1.00 92.75 208 ALA A N 1
ATOM 1646 C CA . ALA A 1 208 ? 15.659 -3.822 21.082 1.00 92.75 208 ALA A CA 1
ATOM 1647 C C . ALA A 1 208 ? 14.495 -4.812 21.011 1.00 92.75 208 ALA A C 1
ATOM 1649 O O . ALA A 1 208 ? 14.477 -5.828 21.700 1.00 92.75 208 ALA A O 1
ATOM 1650 N N . PHE A 1 209 ? 13.483 -4.462 20.223 1.00 93.62 209 PHE A N 1
ATOM 1651 C CA . PHE A 1 209 ? 12.252 -5.238 20.113 1.00 93.62 209 PHE A CA 1
ATOM 1652 C C . PHE A 1 209 ? 12.011 -5.639 18.660 1.00 93.62 209 PHE A C 1
ATOM 1654 O O . PHE A 1 209 ? 12.333 -4.890 17.737 1.00 93.62 209 PHE A O 1
ATOM 1661 N N . ALA A 1 210 ? 11.465 -6.835 18.469 1.00 94.81 210 ALA A N 1
ATOM 1662 C CA . ALA A 1 210 ? 11.108 -7.393 17.176 1.00 94.81 210 ALA A CA 1
ATOM 1663 C C . ALA A 1 210 ? 9.933 -8.355 17.368 1.00 94.81 210 ALA A C 1
ATOM 1665 O O . ALA A 1 210 ? 10.072 -9.364 18.056 1.00 94.81 210 ALA A O 1
ATOM 1666 N N . GLU A 1 211 ? 8.781 -8.056 16.770 1.00 94.12 211 GLU A N 1
ATOM 1667 C CA . GLU A 1 211 ? 7.602 -8.926 16.847 1.00 94.12 211 GLU A CA 1
ATOM 1668 C C . GLU A 1 211 ? 6.828 -8.922 15.518 1.00 94.12 211 GLU A C 1
ATOM 1670 O O . GLU A 1 211 ? 6.793 -7.886 14.841 1.00 94.12 211 GLU A O 1
ATOM 1675 N N . PRO A 1 212 ? 6.208 -10.047 15.111 1.00 95.62 212 PRO A N 1
ATOM 1676 C CA . PRO A 1 212 ? 5.357 -10.081 13.929 1.00 95.62 212 PRO A CA 1
ATOM 1677 C C . PRO A 1 212 ? 4.201 -9.078 14.002 1.00 95.62 212 PRO A C 1
ATOM 1679 O O . PRO A 1 212 ? 3.503 -8.961 15.012 1.00 95.62 212 PRO A O 1
ATOM 1682 N N . VAL A 1 213 ? 3.941 -8.406 12.880 1.00 94.50 213 VAL A N 1
ATOM 1683 C CA . VAL A 1 213 ? 2.841 -7.439 12.721 1.00 94.50 213 VAL A CA 1
ATOM 1684 C C . VAL A 1 213 ? 1.472 -8.050 13.022 1.00 94.50 213 VAL A C 1
ATOM 1686 O O . VAL A 1 213 ? 0.577 -7.359 13.504 1.00 94.50 213 VAL A O 1
ATOM 1689 N N . GLN A 1 214 ? 1.290 -9.344 12.757 1.00 92.88 214 GLN A N 1
ATOM 1690 C CA . GLN A 1 214 ? 0.011 -10.016 12.981 1.00 92.88 214 GLN A CA 1
ATOM 1691 C C . GLN A 1 214 ? -0.332 -10.207 14.464 1.00 92.88 214 GLN A C 1
ATOM 1693 O O . GLN A 1 214 ? -1.512 -10.166 14.823 1.00 92.88 214 GLN A O 1
ATOM 1698 N N . THR A 1 215 ? 0.678 -10.438 15.308 1.00 93.19 215 THR A N 1
ATOM 1699 C CA . THR A 1 215 ? 0.497 -10.881 16.701 1.00 93.19 215 THR A CA 1
ATOM 1700 C C . THR A 1 215 ? 0.745 -9.782 17.723 1.00 93.19 215 THR A C 1
ATOM 1702 O O . THR A 1 215 ? 0.320 -9.923 18.869 1.00 93.19 215 THR A O 1
ATOM 1705 N N . ILE A 1 216 ? 1.404 -8.692 17.321 1.00 94.50 216 ILE A N 1
ATOM 1706 C CA . ILE A 1 216 ? 1.752 -7.604 18.229 1.00 94.50 216 ILE A CA 1
ATOM 1707 C C . ILE A 1 216 ? 0.512 -6.997 18.899 1.00 94.50 216 ILE A C 1
ATOM 1709 O O . ILE A 1 216 ? -0.484 -6.659 18.256 1.00 94.50 216 ILE A O 1
ATOM 1713 N N . SER A 1 217 ? 0.583 -6.840 20.221 1.00 94.44 217 SER A N 1
ATOM 1714 C CA . SER A 1 217 ? -0.527 -6.304 21.008 1.00 94.44 217 SER A CA 1
ATOM 1715 C C . SER A 1 217 ? -0.714 -4.797 20.809 1.00 94.44 217 SER A C 1
ATOM 1717 O O . SER A 1 217 ? 0.249 -4.034 20.693 1.00 94.44 217 SER A O 1
ATOM 1719 N N . SER A 1 218 ? -1.966 -4.341 20.857 1.00 93.88 218 SER A N 1
ATOM 1720 C CA . SER A 1 218 ? -2.332 -2.933 20.662 1.00 93.88 218 SER A CA 1
ATOM 1721 C C . SER A 1 218 ? -1.615 -1.976 21.623 1.00 93.88 218 SER A C 1
ATOM 1723 O O . SER A 1 218 ? -1.109 -0.936 21.204 1.00 93.88 218 SER A O 1
ATOM 1725 N N . ASN A 1 219 ? -1.448 -2.356 22.893 1.00 92.94 219 ASN A N 1
ATOM 1726 C CA . ASN A 1 219 ? -0.696 -1.553 23.865 1.00 92.94 219 ASN A CA 1
ATOM 1727 C C . ASN A 1 219 ? 0.778 -1.367 23.459 1.00 92.94 219 ASN A C 1
ATOM 1729 O O . ASN A 1 219 ? 1.307 -0.256 23.555 1.00 92.94 219 ASN A O 1
ATOM 1733 N N . ARG A 1 220 ? 1.436 -2.427 22.963 1.00 94.56 220 ARG A N 1
ATOM 1734 C CA . ARG A 1 220 ? 2.825 -2.356 22.477 1.00 94.56 220 ARG A CA 1
ATOM 1735 C C . ARG A 1 220 ? 2.929 -1.497 21.228 1.00 94.56 220 ARG A C 1
ATOM 1737 O O . ARG A 1 220 ? 3.806 -0.641 21.163 1.00 94.56 220 ARG A O 1
ATOM 1744 N N . VAL A 1 221 ? 2.005 -1.660 20.281 1.00 96.00 221 VAL A N 1
ATOM 1745 C CA . VAL A 1 221 ? 1.932 -0.830 19.069 1.00 96.00 221 VAL A CA 1
ATOM 1746 C C . VAL A 1 221 ? 1.878 0.659 19.429 1.00 96.00 221 VAL A C 1
ATOM 1748 O O . VAL A 1 221 ? 2.678 1.450 18.923 1.00 96.00 221 VAL A O 1
ATOM 1751 N N . LEU A 1 222 ? 0.997 1.056 20.353 1.00 95.38 222 LEU A N 1
ATOM 1752 C CA . LEU A 1 222 ? 0.899 2.453 20.788 1.00 95.38 222 LEU A CA 1
ATOM 1753 C C . LEU A 1 222 ? 2.166 2.938 21.502 1.00 95.38 222 LEU A C 1
ATOM 1755 O O . LEU A 1 222 ? 2.611 4.060 21.251 1.00 95.38 222 LEU A O 1
ATOM 1759 N N . ALA A 1 223 ? 2.771 2.112 22.360 1.00 95.62 223 ALA A N 1
ATOM 1760 C CA . ALA A 1 223 ? 4.017 2.454 23.043 1.00 95.62 223 ALA A CA 1
ATOM 1761 C C . ALA A 1 223 ? 5.174 2.669 22.051 1.00 95.62 223 ALA A C 1
ATOM 1763 O O . ALA A 1 223 ? 5.899 3.661 22.161 1.00 95.62 223 ALA A O 1
ATOM 1764 N N . LEU A 1 224 ? 5.293 1.809 21.035 1.00 96.12 224 LEU A N 1
ATOM 1765 C CA . LEU A 1 224 ? 6.279 1.921 19.960 1.00 96.12 224 LEU A CA 1
ATOM 1766 C C . LEU A 1 224 ? 6.097 3.214 19.160 1.00 96.12 224 LEU A C 1
ATOM 1768 O O . LEU A 1 224 ? 7.038 4.001 19.019 1.00 96.12 224 LEU A O 1
ATOM 1772 N N . PHE A 1 225 ? 4.881 3.485 18.673 1.00 96.19 225 PHE A N 1
ATOM 1773 C CA . PHE A 1 225 ? 4.607 4.700 17.902 1.00 96.19 225 PHE A CA 1
ATOM 1774 C C . PHE A 1 225 ? 4.760 5.974 18.739 1.00 96.19 225 PHE A C 1
ATOM 1776 O O . PHE A 1 225 ? 5.223 6.995 18.221 1.00 96.19 225 PHE A O 1
ATOM 1783 N N . ARG A 1 226 ? 4.445 5.922 20.038 1.00 95.50 226 ARG A N 1
ATOM 1784 C CA . ARG A 1 226 ? 4.722 7.012 20.978 1.00 95.50 226 ARG A CA 1
ATOM 1785 C C . ARG A 1 226 ? 6.225 7.238 21.137 1.00 95.50 226 ARG A C 1
ATOM 1787 O O . ARG A 1 226 ? 6.666 8.378 21.016 1.00 95.50 226 ARG A O 1
ATOM 1794 N N . GLY A 1 227 ? 7.011 6.182 21.347 1.00 95.06 227 GLY A N 1
ATOM 1795 C CA . GLY A 1 227 ? 8.470 6.269 21.448 1.00 95.06 227 GLY A CA 1
ATOM 1796 C C . GLY A 1 227 ? 9.117 6.833 20.181 1.00 95.06 227 GLY A C 1
ATOM 1797 O O . GLY A 1 227 ? 10.036 7.650 20.272 1.00 95.06 227 GLY A O 1
ATOM 1798 N N . ARG A 1 228 ? 8.582 6.491 19.000 1.00 95.88 228 ARG A N 1
ATOM 1799 C CA . ARG A 1 228 ? 8.975 7.110 17.723 1.00 95.88 228 ARG A CA 1
ATOM 1800 C C . ARG A 1 228 ? 8.642 8.596 17.672 1.00 95.88 228 ARG A C 1
ATOM 1802 O O . ARG A 1 228 ? 9.498 9.402 17.324 1.00 95.88 228 ARG A O 1
ATOM 1809 N N . LYS A 1 229 ? 7.411 8.971 18.033 1.00 95.69 229 LYS A N 1
ATOM 1810 C CA . LYS A 1 229 ? 6.956 10.371 18.037 1.00 95.69 229 LYS A CA 1
ATOM 1811 C C . LYS A 1 229 ? 7.765 11.243 19.003 1.00 95.69 229 LYS A C 1
ATOM 1813 O O . LYS A 1 229 ? 8.023 12.402 18.705 1.00 95.69 229 LYS A O 1
ATOM 1818 N N . GLU A 1 230 ? 8.179 10.687 20.138 1.00 95.06 230 GLU A N 1
ATOM 1819 C CA . GLU A 1 230 ? 9.038 11.362 21.120 1.00 95.06 230 GLU A CA 1
ATOM 1820 C C . GLU A 1 230 ? 10.530 11.385 20.716 1.00 95.06 230 GLU A C 1
ATOM 1822 O O . GLU A 1 230 ? 11.348 11.967 21.429 1.00 95.06 230 GLU A O 1
ATOM 1827 N N . GLY A 1 231 ? 10.896 10.779 19.578 1.00 94.31 231 GLY A N 1
ATOM 1828 C CA . GLY A 1 231 ? 12.264 10.758 19.052 1.00 94.31 231 GLY A CA 1
ATOM 1829 C C . GLY A 1 231 ? 13.222 9.834 19.809 1.00 94.31 231 GLY A C 1
ATOM 1830 O O . GLY A 1 231 ? 14.436 9.997 19.698 1.00 94.31 231 GLY A O 1
ATOM 1831 N N . VAL A 1 232 ? 12.693 8.893 20.596 1.00 95.38 232 VAL A N 1
ATOM 1832 C CA . VAL A 1 232 ? 13.476 7.933 21.392 1.00 95.38 232 VAL A CA 1
ATOM 1833 C C . VAL A 1 232 ? 13.721 6.639 20.623 1.00 95.38 232 VAL A C 1
ATOM 1835 O O . VAL A 1 232 ? 14.803 6.068 20.721 1.00 95.38 232 VAL A O 1
ATOM 1838 N N . LEU A 1 233 ? 12.733 6.173 19.857 1.00 95.69 233 LEU A N 1
ATOM 1839 C CA . LEU A 1 233 ? 12.804 4.922 19.100 1.00 95.69 233 LEU A CA 1
ATOM 1840 C C . LEU A 1 233 ? 12.834 5.193 17.595 1.00 95.69 233 LEU A C 1
ATOM 1842 O O . LEU A 1 233 ? 12.124 6.063 17.091 1.00 95.69 233 LEU A O 1
ATOM 1846 N N . ARG A 1 234 ? 13.595 4.386 16.858 1.00 95.75 234 ARG A N 1
ATOM 1847 C CA . ARG A 1 234 ? 13.422 4.197 15.416 1.00 95.75 234 ARG A CA 1
ATOM 1848 C C . ARG A 1 234 ? 12.648 2.911 15.204 1.00 95.75 234 ARG A C 1
ATOM 1850 O O . ARG A 1 234 ? 13.021 1.887 15.768 1.00 95.75 234 ARG A O 1
ATOM 1857 N N . LEU A 1 235 ? 11.594 2.980 14.400 1.00 95.88 235 LEU A N 1
ATOM 1858 C CA . LEU A 1 235 ? 10.832 1.806 13.989 1.00 95.88 235 LEU A CA 1
ATOM 1859 C C . LEU A 1 235 ? 11.220 1.440 12.564 1.00 95.88 235 LEU A C 1
ATOM 1861 O O . LEU A 1 235 ? 11.395 2.333 11.732 1.00 95.88 235 LEU A O 1
ATOM 1865 N N . ALA A 1 236 ? 11.334 0.148 12.302 1.00 94.31 236 ALA A N 1
ATOM 1866 C CA . ALA A 1 236 ? 11.522 -0.396 10.972 1.00 94.31 236 ALA A CA 1
ATOM 1867 C C . ALA A 1 236 ? 10.567 -1.571 10.788 1.00 94.31 236 ALA A C 1
ATOM 1869 O O . ALA A 1 236 ? 10.463 -2.436 11.657 1.00 94.31 236 ALA A O 1
ATOM 1870 N N . LEU A 1 237 ? 9.878 -1.594 9.654 1.00 93.88 237 LEU A N 1
ATOM 1871 C CA . LEU A 1 237 ? 9.193 -2.786 9.191 1.00 93.88 237 LEU A CA 1
ATOM 1872 C C . LEU A 1 237 ? 10.197 -3.586 8.366 1.00 93.88 237 LEU A C 1
ATOM 1874 O O . LEU A 1 237 ? 10.813 -3.026 7.461 1.00 93.88 237 LEU A O 1
ATOM 1878 N N . VAL A 1 238 ? 10.392 -4.862 8.682 1.00 93.19 238 VAL A N 1
ATOM 1879 C CA . VAL A 1 238 ? 11.318 -5.724 7.937 1.00 93.19 238 VAL A CA 1
ATOM 1880 C C . VAL A 1 238 ? 10.649 -7.037 7.578 1.00 93.19 238 VAL A C 1
ATOM 1882 O O . VAL A 1 238 ? 9.792 -7.529 8.315 1.00 93.19 238 VAL A O 1
ATOM 1885 N N . LEU A 1 239 ? 11.056 -7.619 6.455 1.00 89.81 239 LEU A N 1
ATOM 1886 C CA . LEU A 1 239 ? 10.697 -8.988 6.116 1.00 89.81 239 LEU A CA 1
ATOM 1887 C C . LEU A 1 239 ? 11.807 -9.940 6.578 1.00 89.81 239 LEU A C 1
ATOM 1889 O O . LEU A 1 239 ? 12.986 -9.599 6.461 1.00 89.81 239 LEU A O 1
ATOM 1893 N N . PRO A 1 240 ? 11.470 -11.150 7.056 1.00 77.81 240 PRO A N 1
ATOM 1894 C CA . PRO A 1 240 ? 12.460 -12.166 7.412 1.00 77.81 240 PRO A CA 1
ATOM 1895 C C . PRO A 1 240 ? 13.449 -12.449 6.274 1.00 77.81 240 PRO A C 1
ATOM 1897 O O . PRO A 1 240 ? 14.629 -12.658 6.523 1.00 77.81 240 PRO A O 1
ATOM 1900 N N . SER A 1 241 ? 12.984 -12.374 5.023 1.00 66.44 241 SER A N 1
ATOM 1901 C CA . SER A 1 241 ? 13.793 -12.543 3.808 1.00 66.44 241 SER A CA 1
ATOM 1902 C C . SER A 1 241 ? 14.855 -11.457 3.598 1.00 66.44 241 SER A C 1
ATOM 1904 O O . SER A 1 241 ? 15.824 -11.707 2.893 1.00 66.44 241 SER A O 1
ATOM 1906 N N . ASP A 1 242 ? 14.672 -10.271 4.187 1.00 59.28 242 ASP A N 1
ATOM 1907 C CA . ASP A 1 242 ? 15.610 -9.139 4.112 1.00 59.28 242 ASP A CA 1
ATOM 1908 C C . ASP A 1 242 ? 16.591 -9.125 5.299 1.00 59.28 242 ASP A C 1
ATOM 1910 O O . ASP A 1 242 ? 17.449 -8.247 5.402 1.00 59.28 242 ASP A O 1
ATOM 1914 N N . THR A 1 243 ? 16.456 -10.080 6.225 1.00 46.81 243 THR A N 1
ATOM 1915 C CA . THR A 1 243 ? 17.379 -10.233 7.348 1.00 46.81 243 THR A CA 1
ATOM 1916 C C . THR A 1 243 ? 18.452 -11.240 6.927 1.00 46.81 243 THR A C 1
ATOM 1918 O O . THR A 1 243 ? 18.111 -12.405 6.709 1.00 46.81 243 THR A O 1
ATOM 1921 N N . PRO A 1 244 ? 19.740 -10.859 6.806 1.00 38.72 244 PRO A N 1
ATOM 1922 C CA . PRO A 1 244 ? 20.797 -11.854 6.654 1.00 38.72 244 PRO A CA 1
ATOM 1923 C C . PRO A 1 244 ? 20.686 -12.785 7.854 1.00 38.72 244 PRO A C 1
ATOM 1925 O O . PRO A 1 244 ? 20.612 -12.268 8.965 1.00 38.72 244 PRO A O 1
ATOM 1928 N N . ALA A 1 245 ? 20.586 -14.099 7.618 1.00 34.28 245 ALA A N 1
ATOM 1929 C CA . ALA A 1 245 ? 20.267 -15.136 8.601 1.00 34.28 245 ALA A CA 1
ATOM 1930 C C . ALA A 1 245 ? 20.902 -14.865 9.979 1.00 34.28 245 ALA A C 1
ATOM 1932 O O . ALA A 1 245 ? 22.002 -15.318 10.286 1.00 34.28 245 ALA A O 1
ATOM 1933 N N . ALA A 1 246 ? 20.205 -14.092 10.807 1.00 32.94 246 ALA A N 1
ATOM 1934 C CA . ALA A 1 246 ? 20.561 -13.869 12.186 1.00 32.94 246 ALA A CA 1
ATOM 1935 C C . ALA A 1 246 ? 19.900 -15.025 12.918 1.00 32.94 246 ALA A C 1
ATOM 1937 O O . ALA A 1 246 ? 18.685 -15.208 12.818 1.00 32.94 246 ALA A O 1
ATOM 1938 N N . GLY A 1 247 ? 20.731 -15.854 13.547 1.00 30.25 247 GLY A N 1
ATOM 1939 C CA . GLY A 1 247 ? 20.305 -17.037 14.281 1.00 30.25 247 GLY A CA 1
ATOM 1940 C C . GLY A 1 247 ? 19.182 -16.746 15.286 1.00 30.25 247 GLY A C 1
ATOM 1941 O O . GLY A 1 247 ? 18.889 -15.583 15.579 1.00 30.25 247 GLY A O 1
ATOM 1942 N N . PRO A 1 248 ? 18.536 -17.804 15.805 1.00 32.34 248 PRO A N 1
ATOM 1943 C CA . PRO A 1 248 ? 17.380 -17.678 16.686 1.00 32.34 248 PRO A CA 1
ATOM 1944 C C . PRO A 1 248 ? 17.657 -16.682 17.822 1.00 32.34 248 PRO A C 1
ATOM 1946 O O . PRO A 1 248 ? 18.793 -16.618 18.303 1.00 32.34 248 PRO A O 1
ATOM 1949 N N . PRO A 1 249 ? 16.647 -15.900 18.250 1.00 35.56 249 PRO A N 1
ATOM 1950 C CA . PRO A 1 249 ? 16.824 -14.919 19.309 1.00 35.56 249 PRO A CA 1
ATOM 1951 C C . PRO A 1 249 ? 17.400 -15.628 20.532 1.00 35.56 249 PRO A C 1
ATOM 1953 O O . PRO A 1 249 ? 16.820 -16.600 21.019 1.00 35.56 249 PRO A O 1
ATOM 1956 N N . ALA A 1 250 ? 18.571 -15.167 20.976 1.00 32.72 250 ALA A N 1
ATOM 1957 C CA . ALA A 1 250 ? 19.242 -15.694 22.149 1.00 32.72 250 ALA A CA 1
ATOM 1958 C C . ALA A 1 250 ? 18.251 -15.692 23.317 1.00 32.72 250 ALA A C 1
ATOM 1960 O O . ALA A 1 250 ? 17.778 -14.638 23.750 1.00 32.72 250 ALA A O 1
ATOM 1961 N N . ALA A 1 251 ? 17.905 -16.894 23.778 1.00 33.47 251 ALA A N 1
ATOM 1962 C CA . ALA A 1 251 ? 17.159 -17.089 25.001 1.00 33.47 251 ALA A CA 1
ATOM 1963 C C . ALA A 1 251 ? 17.887 -16.353 26.130 1.00 33.47 251 ALA A C 1
ATOM 1965 O O . ALA A 1 251 ? 19.107 -16.446 26.263 1.00 33.47 251 ALA A O 1
ATOM 1966 N N . ALA A 1 252 ? 17.120 -15.595 26.908 1.00 35.94 252 ALA A N 1
ATOM 1967 C CA . ALA A 1 252 ? 17.598 -14.877 28.072 1.00 35.94 252 ALA A CA 1
ATOM 1968 C C . ALA A 1 252 ? 18.367 -15.822 29.010 1.00 35.94 252 ALA A C 1
ATOM 1970 O O . ALA A 1 252 ? 17.779 -16.729 29.597 1.00 35.94 252 ALA A O 1
ATOM 1971 N N . ALA A 1 253 ? 19.669 -15.588 29.161 1.00 28.97 253 ALA A N 1
ATOM 1972 C CA . ALA A 1 253 ? 20.461 -16.129 30.256 1.00 28.97 253 ALA A CA 1
ATOM 1973 C C . ALA A 1 253 ? 20.641 -15.019 31.315 1.00 28.97 253 ALA A C 1
ATOM 1975 O O . ALA A 1 253 ? 20.970 -13.887 30.944 1.00 28.97 253 ALA A O 1
ATOM 1976 N N . PRO A 1 254 ? 20.373 -15.291 32.605 1.00 32.66 254 PRO A N 1
ATOM 1977 C CA . PRO A 1 254 ? 20.517 -14.311 33.683 1.00 32.66 254 PRO A CA 1
ATOM 1978 C C . PRO A 1 254 ? 21.997 -13.988 33.979 1.00 32.66 254 PRO A C 1
ATOM 1980 O O . PRO A 1 254 ? 22.878 -14.757 33.595 1.00 32.66 254 PRO A O 1
ATOM 1983 N N . PRO A 1 255 ? 22.293 -12.853 34.645 1.00 32.44 255 PRO A N 1
ATOM 1984 C CA . PRO A 1 255 ? 23.661 -12.403 34.864 1.00 32.44 255 PRO A CA 1
ATOM 1985 C C . PRO A 1 255 ? 24.298 -13.166 36.033 1.00 32.44 255 PRO A C 1
ATOM 1987 O O . PRO A 1 255 ? 23.776 -13.132 37.146 1.00 32.44 255 PRO A O 1
ATOM 1990 N N . GLU A 1 256 ? 25.447 -13.800 35.804 1.00 29.47 256 GLU A N 1
ATOM 1991 C CA . GLU A 1 256 ? 26.338 -14.252 36.878 1.00 29.47 256 GLU A CA 1
ATOM 1992 C C . GLU A 1 256 ? 27.505 -13.269 37.050 1.00 29.47 256 GLU A C 1
ATOM 1994 O O . GLU A 1 256 ? 28.123 -12.803 36.092 1.00 29.47 256 GLU A O 1
ATOM 1999 N N . LEU A 1 257 ? 27.725 -12.908 38.314 1.00 30.83 257 LEU A N 1
ATOM 2000 C CA . LEU A 1 257 ? 28.737 -11.987 38.834 1.00 30.83 257 LEU A CA 1
ATOM 2001 C C . LEU A 1 257 ? 30.172 -12.544 38.687 1.00 30.83 257 LEU A C 1
ATOM 2003 O O . LEU A 1 257 ? 30.341 -13.751 38.529 1.00 30.83 257 LEU A O 1
ATOM 2007 N N . PRO A 1 258 ? 31.217 -11.695 38.774 1.00 36.34 258 PRO A N 1
ATOM 2008 C CA . PRO A 1 258 ? 32.589 -12.089 38.454 1.00 36.34 258 PRO A CA 1
ATOM 2009 C C . PRO A 1 258 ? 33.412 -12.608 39.652 1.00 36.34 258 PRO A C 1
ATOM 2011 O O . PRO A 1 258 ? 33.258 -12.134 40.777 1.00 36.34 258 PRO A O 1
ATOM 2014 N N . GLY A 1 259 ? 34.387 -13.478 39.338 1.00 26.41 259 GLY A N 1
ATOM 2015 C CA . GLY A 1 259 ? 35.644 -13.725 40.076 1.00 26.41 259 GLY A CA 1
ATOM 2016 C C . GLY A 1 259 ? 35.861 -15.176 40.563 1.00 26.41 259 GLY A C 1
ATOM 2017 O O . GLY A 1 259 ? 34.873 -15.896 40.694 1.00 26.41 259 GLY A O 1
ATOM 2018 N N . PRO A 1 260 ? 37.097 -15.618 40.910 1.00 35.69 260 PRO A N 1
ATOM 2019 C CA . PRO A 1 260 ? 38.410 -14.965 40.799 1.00 35.69 260 PRO A CA 1
ATOM 2020 C C . PRO A 1 260 ? 39.514 -15.831 40.122 1.00 35.69 260 PRO A C 1
ATOM 2022 O O . PRO A 1 260 ? 39.306 -16.966 39.705 1.00 35.69 260 PRO A O 1
ATOM 2025 N N . GLU A 1 261 ? 40.697 -15.227 40.015 1.00 30.23 261 GLU A N 1
ATOM 2026 C CA . GLU A 1 261 ? 41.993 -15.728 39.531 1.00 30.23 261 GLU A CA 1
ATOM 2027 C C . GLU A 1 261 ? 42.505 -17.007 40.235 1.00 30.23 261 GLU A C 1
ATOM 2029 O O . GLU A 1 261 ? 42.283 -17.157 41.435 1.00 30.23 261 GLU A O 1
ATOM 2034 N N . ALA A 1 262 ? 43.270 -17.858 39.522 1.00 28.09 262 ALA A N 1
ATOM 2035 C CA . ALA A 1 262 ? 44.536 -18.481 39.978 1.00 28.09 262 ALA A CA 1
ATOM 2036 C C . ALA A 1 262 ? 45.099 -19.522 38.972 1.00 28.09 262 ALA A C 1
ATOM 2038 O O . ALA A 1 262 ? 44.507 -20.570 38.745 1.00 28.09 262 ALA A O 1
ATOM 2039 N N . SER A 1 263 ? 46.251 -19.176 38.389 1.00 27.38 263 SER A N 1
ATOM 2040 C CA . SER A 1 263 ? 47.555 -19.879 38.392 1.00 27.38 263 SER A CA 1
ATOM 2041 C C . SER A 1 263 ? 47.702 -21.410 38.247 1.00 27.38 263 SER A C 1
ATOM 2043 O O . SER A 1 263 ? 47.074 -22.183 38.962 1.00 27.38 263 SER A O 1
ATOM 2045 N N . GLY A 1 264 ? 48.729 -21.798 37.468 1.00 28.05 264 GLY A N 1
ATOM 2046 C CA . GLY A 1 264 ? 49.462 -23.081 37.527 1.00 28.05 264 GLY A CA 1
ATOM 2047 C C . GLY A 1 264 ? 49.632 -23.719 36.140 1.00 28.05 264 GLY A C 1
ATOM 2048 O O . GLY A 1 264 ? 48.679 -24.277 35.614 1.00 28.05 264 GLY A O 1
ATOM 2049 N N . GLU A 1 265 ? 50.707 -23.442 35.390 1.00 28.06 265 GLU A N 1
ATOM 2050 C CA . GLU A 1 265 ? 51.974 -24.215 35.366 1.00 28.06 265 GLU A CA 1
ATOM 2051 C C . GLU A 1 265 ? 51.758 -25.733 35.174 1.00 28.06 265 GLU A C 1
ATOM 2053 O O . GLU A 1 265 ? 51.175 -26.381 36.033 1.00 28.06 265 GLU A O 1
ATOM 2058 N N . ASP A 1 266 ? 52.256 -26.341 34.085 1.00 29.64 266 ASP A N 1
ATOM 2059 C CA . ASP A 1 266 ? 53.634 -26.862 34.060 1.00 29.64 266 ASP A CA 1
ATOM 2060 C C . ASP A 1 266 ? 53.986 -27.709 32.801 1.00 29.64 266 ASP A C 1
ATOM 2062 O O . ASP A 1 266 ? 53.219 -28.560 32.362 1.00 29.64 266 ASP A O 1
ATOM 2066 N N . GLN A 1 267 ? 55.195 -27.439 32.287 1.00 27.44 267 GLN A N 1
ATOM 2067 C CA . GLN A 1 267 ? 56.203 -28.279 31.601 1.00 27.44 267 GLN A CA 1
ATOM 2068 C C . GLN A 1 267 ? 55.917 -29.202 30.391 1.00 27.44 267 GLN A C 1
ATOM 2070 O O . GLN A 1 267 ? 55.056 -30.074 30.411 1.00 27.44 267 GLN A O 1
ATOM 2075 N N . GLY A 1 268 ? 56.838 -29.145 29.400 1.00 26.75 268 GLY A N 1
ATOM 2076 C CA . GLY A 1 268 ? 57.127 -30.333 28.578 1.00 26.75 268 GLY A CA 1
ATOM 2077 C C . GLY A 1 268 ? 57.895 -30.274 27.239 1.00 26.75 268 GLY A C 1
ATOM 2078 O O . GLY A 1 268 ? 57.587 -31.108 26.403 1.00 26.75 268 GLY A O 1
ATOM 2079 N N . SER A 1 269 ? 58.926 -29.430 27.058 1.00 30.77 269 SER A N 1
ATOM 2080 C CA . SER A 1 269 ? 60.152 -29.717 26.249 1.00 30.77 269 SER A CA 1
ATOM 2081 C C . SER A 1 269 ? 60.127 -29.918 24.695 1.00 30.77 269 SER A C 1
ATOM 2083 O O . SER A 1 269 ? 59.070 -30.060 24.091 1.00 30.77 269 SER A O 1
ATOM 2085 N N . PRO A 1 270 ? 61.307 -29.840 24.013 1.00 35.50 270 PRO A N 1
ATOM 2086 C CA . PRO A 1 270 ? 61.489 -29.155 22.720 1.00 35.50 270 PRO A CA 1
ATOM 2087 C C . PRO A 1 270 ? 61.783 -30.076 21.519 1.00 35.50 270 PRO A C 1
ATOM 2089 O O . PRO A 1 270 ? 62.270 -31.190 21.696 1.00 35.50 270 PRO A O 1
ATOM 2092 N N . VAL A 1 271 ? 61.618 -29.564 20.289 1.00 34.75 271 VAL A N 1
ATOM 2093 C CA . VAL A 1 271 ? 62.295 -30.093 19.086 1.00 34.75 271 VAL A CA 1
ATOM 2094 C C . VAL A 1 271 ? 62.741 -28.944 18.173 1.00 34.75 271 VAL A C 1
ATOM 2096 O O . VAL A 1 271 ? 62.033 -27.959 17.978 1.00 34.75 271 VAL A O 1
ATOM 2099 N N . GLU A 1 272 ? 63.963 -29.094 17.674 1.00 28.72 272 GLU A N 1
ATOM 2100 C CA . GLU A 1 272 ? 64.775 -28.177 16.882 1.00 28.72 272 GLU A CA 1
ATOM 2101 C C . GLU A 1 272 ? 64.210 -27.822 15.493 1.00 28.72 272 GLU A C 1
ATOM 2103 O O . GLU A 1 272 ? 63.665 -28.657 14.781 1.00 28.72 272 GLU A O 1
ATOM 2108 N N . GLY A 1 273 ? 64.472 -26.571 15.097 1.00 29.62 273 GLY A N 1
ATOM 2109 C CA . GLY A 1 273 ? 65.060 -26.189 13.809 1.00 29.62 273 GLY A CA 1
ATOM 2110 C C . GLY A 1 273 ? 64.389 -26.643 12.511 1.00 29.62 273 GLY A C 1
ATOM 2111 O O . GLY A 1 273 ? 64.722 -27.695 11.976 1.00 29.62 273 GLY A O 1
ATOM 2112 N N . GLN A 1 274 ? 63.624 -25.744 11.883 1.00 30.66 274 GLN A N 1
ATOM 2113 C CA . GLN A 1 274 ? 63.506 -25.717 10.423 1.00 30.66 274 GLN A CA 1
ATOM 2114 C C . GLN A 1 274 ? 63.254 -24.304 9.885 1.00 30.66 274 GLN A C 1
ATOM 2116 O O . GLN A 1 274 ? 62.763 -23.420 10.582 1.00 30.66 274 GLN A O 1
ATOM 2121 N N . ALA A 1 275 ? 63.727 -24.101 8.660 1.00 30.83 275 ALA A N 1
ATOM 2122 C CA . ALA A 1 275 ? 64.092 -22.834 8.053 1.00 30.83 275 ALA A CA 1
ATOM 2123 C C . ALA A 1 275 ? 62.923 -21.862 7.830 1.00 30.83 275 ALA A C 1
ATOM 2125 O O . ALA A 1 275 ? 61.815 -22.250 7.474 1.00 30.83 275 ALA A O 1
ATOM 2126 N N . VAL A 1 276 ? 63.227 -20.572 7.978 1.00 33.25 276 VAL A N 1
ATOM 2127 C CA . VAL A 1 276 ? 62.349 -19.459 7.613 1.00 33.25 276 VAL A CA 1
ATOM 2128 C C . VAL A 1 276 ? 62.362 -19.322 6.089 1.00 33.25 276 VAL A C 1
ATOM 2130 O O . VAL A 1 276 ? 63.270 -18.719 5.520 1.00 33.25 276 VAL A O 1
ATOM 2133 N N . GLU A 1 277 ? 61.371 -19.913 5.428 1.00 32.66 277 GLU A N 1
ATOM 2134 C CA . GLU A 1 277 ? 61.082 -19.674 4.014 1.00 32.66 277 GLU A CA 1
ATOM 2135 C C . GLU A 1 277 ? 60.194 -18.427 3.896 1.00 32.66 277 GLU A C 1
ATOM 2137 O O . GLU A 1 277 ? 59.134 -18.318 4.514 1.00 32.66 277 GLU A O 1
ATOM 2142 N N . ALA A 1 278 ? 60.688 -17.433 3.159 1.00 34.12 278 ALA A N 1
ATOM 2143 C CA . ALA A 1 278 ? 60.059 -16.133 2.998 1.00 34.12 278 ALA A CA 1
ATOM 2144 C C . ALA A 1 278 ? 58.696 -16.253 2.295 1.00 34.12 278 ALA A C 1
ATOM 2146 O O . ALA A 1 278 ? 58.593 -16.792 1.194 1.00 34.12 278 ALA A O 1
ATOM 2147 N N . ALA A 1 279 ? 57.658 -15.705 2.928 1.00 35.41 279 ALA A N 1
ATOM 2148 C CA . ALA A 1 279 ? 56.316 -15.613 2.370 1.00 35.41 279 ALA A CA 1
ATOM 2149 C C . ALA A 1 279 ? 56.316 -14.853 1.023 1.00 35.41 279 ALA A C 1
ATOM 2151 O O . ALA A 1 279 ? 56.953 -13.798 0.919 1.00 35.41 279 ALA A O 1
ATOM 2152 N N . PRO A 1 280 ? 55.593 -15.333 -0.007 1.00 39.91 280 PRO A N 1
ATOM 2153 C CA . PRO A 1 280 ? 55.462 -14.613 -1.267 1.00 39.91 280 PRO A CA 1
ATOM 2154 C C . PRO A 1 280 ? 54.633 -13.329 -1.073 1.00 39.91 280 PRO A C 1
ATOM 2156 O O . PRO A 1 280 ? 53.805 -13.254 -0.159 1.00 39.91 280 PRO A O 1
ATOM 2159 N N . PRO A 1 281 ? 54.834 -12.297 -1.913 1.00 40.34 281 PRO A N 1
ATOM 2160 C CA . PRO A 1 281 ? 54.189 -11.005 -1.734 1.00 40.34 281 PRO A CA 1
ATOM 2161 C C . PRO A 1 281 ? 52.666 -11.125 -1.854 1.00 40.34 281 PRO A C 1
ATOM 2163 O O . PRO A 1 281 ? 52.137 -11.698 -2.808 1.00 40.34 281 PRO A O 1
ATOM 2166 N N . VAL A 1 282 ? 51.973 -10.544 -0.874 1.00 40.25 282 VAL A N 1
ATOM 2167 C CA . VAL A 1 282 ? 50.518 -10.382 -0.841 1.00 40.25 282 VAL A CA 1
ATOM 2168 C C . VAL A 1 282 ? 50.086 -9.594 -2.076 1.00 40.25 282 VAL A C 1
ATOM 2170 O O . VAL A 1 282 ? 50.285 -8.384 -2.171 1.00 40.25 282 VAL A O 1
ATOM 2173 N N . VAL A 1 283 ? 49.501 -10.297 -3.042 1.00 42.00 283 VAL A N 1
ATOM 2174 C CA . VAL A 1 283 ? 48.786 -9.692 -4.166 1.00 42.00 283 VAL A CA 1
ATOM 2175 C C . VAL A 1 283 ? 47.568 -8.969 -3.576 1.00 42.00 283 VAL A C 1
ATOM 2177 O O . VAL A 1 283 ? 46.827 -9.602 -2.821 1.00 42.00 283 VAL A O 1
ATOM 2180 N N . PRO A 1 284 ? 47.323 -7.675 -3.853 1.00 39.97 284 PRO A N 1
ATOM 2181 C CA . PRO A 1 284 ? 46.139 -7.007 -3.331 1.00 39.97 284 PRO A CA 1
ATOM 2182 C C . PRO A 1 284 ? 44.896 -7.679 -3.919 1.00 39.97 284 PRO A C 1
ATOM 2184 O O . PRO A 1 284 ? 44.674 -7.666 -5.133 1.00 39.97 284 PRO A O 1
ATOM 2187 N N . SER A 1 285 ? 44.111 -8.306 -3.043 1.00 40.09 285 SER A N 1
ATOM 2188 C CA . SER A 1 285 ? 42.834 -8.928 -3.365 1.00 40.09 285 SER A CA 1
ATOM 2189 C C . SER A 1 285 ? 41.966 -7.953 -4.157 1.00 40.09 285 SER A C 1
ATOM 2191 O O . SER A 1 285 ? 41.765 -6.807 -3.748 1.00 40.09 285 SER A O 1
ATOM 2193 N N . ARG A 1 286 ? 41.457 -8.418 -5.305 1.00 36.19 286 ARG A N 1
ATOM 2194 C CA . ARG A 1 286 ? 40.426 -7.720 -6.086 1.00 36.19 286 ARG A CA 1
ATOM 2195 C C . ARG A 1 286 ? 39.296 -7.263 -5.153 1.00 36.19 286 ARG A C 1
ATOM 2197 O O . ARG A 1 286 ? 38.976 -8.006 -4.225 1.00 36.19 286 ARG A O 1
ATOM 2204 N N . PRO A 1 287 ? 38.662 -6.101 -5.400 1.00 38.97 287 PRO A N 1
ATOM 2205 C CA . PRO A 1 287 ? 37.461 -5.729 -4.669 1.00 38.97 287 PRO A CA 1
ATOM 2206 C C . PRO A 1 287 ? 36.446 -6.862 -4.818 1.00 38.97 287 PRO A C 1
ATOM 2208 O O . PRO A 1 287 ? 36.055 -7.211 -5.932 1.00 38.97 287 PRO A O 1
ATOM 2211 N N . THR A 1 288 ? 36.098 -7.477 -3.691 1.00 37.09 288 THR A N 1
ATOM 2212 C CA . THR A 1 288 ? 35.073 -8.508 -3.590 1.00 37.09 288 THR A CA 1
ATOM 2213 C C . THR A 1 288 ? 33.804 -7.936 -4.208 1.00 37.09 288 THR A C 1
ATOM 2215 O O . THR A 1 288 ? 33.245 -6.970 -3.685 1.00 37.09 288 THR A O 1
ATOM 2218 N N . GLU A 1 289 ? 33.380 -8.473 -5.354 1.00 34.25 289 GLU A N 1
ATOM 2219 C CA . GLU A 1 289 ? 32.061 -8.161 -5.897 1.00 34.25 289 GLU A CA 1
ATOM 2220 C C . GLU A 1 289 ? 31.034 -8.393 -4.779 1.00 34.25 289 GLU A C 1
ATOM 2222 O O . GLU A 1 289 ? 31.141 -9.394 -4.060 1.00 34.25 289 GLU A O 1
ATOM 2227 N N . PRO A 1 290 ? 30.073 -7.478 -4.563 1.00 39.28 290 PRO A N 1
ATOM 2228 C CA . PRO A 1 290 ? 29.088 -7.662 -3.512 1.00 39.28 290 PRO A CA 1
ATOM 2229 C C . PRO A 1 290 ? 28.346 -8.968 -3.789 1.00 39.28 290 PRO A C 1
ATOM 2231 O O . PRO A 1 290 ? 27.702 -9.106 -4.833 1.00 39.28 290 PRO A O 1
ATOM 2234 N N . VAL A 1 291 ? 28.462 -9.925 -2.863 1.00 41.72 291 VAL A N 1
ATOM 2235 C CA . VAL A 1 291 ? 27.709 -11.182 -2.871 1.00 41.72 291 VAL A CA 1
ATOM 2236 C C . VAL A 1 291 ? 26.241 -10.810 -3.063 1.00 41.72 291 VAL A C 1
ATOM 2238 O O . VAL A 1 291 ? 25.635 -10.186 -2.192 1.00 41.72 291 VAL A O 1
ATOM 2241 N N . ARG A 1 292 ? 25.688 -11.086 -4.250 1.00 55.88 292 ARG A N 1
ATOM 2242 C CA . ARG A 1 292 ? 24.301 -10.734 -4.557 1.00 55.88 292 ARG A CA 1
ATOM 2243 C C . ARG A 1 292 ? 23.406 -11.627 -3.709 1.00 55.88 292 ARG A C 1
ATOM 2245 O O . ARG A 1 292 ? 23.294 -12.817 -3.986 1.00 55.88 292 ARG A O 1
ATOM 2252 N N . GLU A 1 293 ? 22.787 -11.041 -2.689 1.00 64.38 293 GLU A N 1
ATOM 2253 C CA . GLU A 1 293 ? 21.744 -11.693 -1.898 1.00 64.38 293 GLU A CA 1
ATOM 2254 C C . GLU A 1 293 ? 20.679 -12.296 -2.834 1.00 64.38 293 GLU A C 1
ATOM 2256 O O . GLU A 1 293 ? 20.336 -11.670 -3.854 1.00 64.38 293 GLU A O 1
ATOM 2261 N N . PRO A 1 294 ? 20.176 -13.508 -2.531 1.00 74.12 294 PRO A N 1
ATOM 2262 C CA . PRO A 1 294 ? 19.115 -14.121 -3.317 1.00 74.12 294 PRO A CA 1
ATOM 2263 C C . PRO A 1 294 ? 17.874 -13.212 -3.326 1.00 74.12 294 PRO A C 1
ATOM 2265 O O . PRO A 1 294 ? 17.643 -12.485 -2.357 1.00 74.12 294 PRO A O 1
ATOM 2268 N N . PRO A 1 295 ? 17.073 -13.219 -4.407 1.00 79.31 295 PRO A N 1
ATOM 2269 C CA . PRO A 1 295 ? 15.899 -12.359 -4.499 1.00 79.31 295 PRO A CA 1
ATOM 2270 C C . PRO A 1 295 ? 14.922 -12.682 -3.367 1.00 79.31 295 PRO A C 1
ATOM 2272 O O . PRO A 1 295 ? 14.591 -13.850 -3.140 1.00 79.31 295 PRO A O 1
ATOM 2275 N N . SER A 1 296 ? 14.445 -11.650 -2.671 1.00 88.88 296 SER A N 1
ATOM 2276 C CA . SER A 1 296 ? 13.432 -11.808 -1.626 1.00 88.88 296 SER A CA 1
ATOM 2277 C C . SER A 1 296 ? 12.103 -12.297 -2.220 1.00 88.88 296 SER A C 1
ATOM 2279 O O . SER A 1 296 ? 11.862 -12.179 -3.423 1.00 88.88 296 SER A O 1
ATOM 2281 N N . VAL A 1 297 ? 11.210 -12.851 -1.395 1.00 92.19 297 VAL A N 1
ATOM 2282 C CA . VAL A 1 297 ? 9.900 -13.340 -1.869 1.00 92.19 297 VAL A CA 1
ATOM 2283 C C . VAL A 1 297 ? 9.092 -12.248 -2.598 1.00 92.19 297 VAL A C 1
ATOM 2285 O O . VAL A 1 297 ? 8.576 -12.534 -3.678 1.00 92.19 297 VAL A O 1
ATOM 2288 N N . PRO A 1 298 ? 9.029 -10.987 -2.122 1.00 94.31 298 PRO A N 1
ATOM 2289 C CA . PRO A 1 298 ? 8.430 -9.891 -2.888 1.00 94.31 298 PRO A CA 1
ATOM 2290 C C . PRO A 1 298 ? 9.049 -9.678 -4.271 1.00 94.31 298 PRO A C 1
ATOM 2292 O O . PRO A 1 298 ? 8.325 -9.489 -5.247 1.00 94.31 298 PRO A O 1
ATOM 2295 N N . GLU A 1 299 ? 10.379 -9.733 -4.377 1.00 94.88 299 GLU A N 1
ATOM 2296 C CA . GLU A 1 299 ? 11.078 -9.609 -5.660 1.00 94.88 299 GLU A CA 1
ATOM 2297 C C . GLU A 1 299 ? 10.694 -10.764 -6.598 1.00 94.88 299 GLU A C 1
ATOM 2299 O O . GLU A 1 299 ? 10.432 -10.538 -7.777 1.00 94.88 299 GLU A O 1
ATOM 2304 N N . GLN A 1 300 ? 10.566 -11.987 -6.075 1.00 94.06 300 GLN A N 1
ATOM 2305 C CA . GLN A 1 300 ? 10.117 -13.152 -6.845 1.00 94.06 300 GLN A CA 1
ATOM 2306 C C . GLN A 1 300 ? 8.661 -13.027 -7.313 1.00 94.06 300 GLN A C 1
ATOM 2308 O O . GLN A 1 300 ? 8.355 -13.411 -8.444 1.00 94.06 300 GLN A O 1
ATOM 2313 N N . LEU A 1 301 ? 7.770 -12.473 -6.483 1.00 95.19 301 LEU A N 1
ATOM 2314 C CA . LEU A 1 301 ? 6.373 -12.217 -6.850 1.00 95.19 301 LEU A CA 1
ATOM 2315 C C . LEU A 1 301 ? 6.278 -11.204 -7.997 1.00 95.19 301 LEU A C 1
ATOM 2317 O O . LEU A 1 301 ? 5.605 -11.474 -8.988 1.00 95.19 301 LEU A O 1
ATOM 2321 N N . ILE A 1 302 ? 7.008 -10.086 -7.907 1.00 96.56 302 ILE A N 1
ATOM 2322 C CA . ILE A 1 302 ? 7.062 -9.076 -8.977 1.00 96.56 302 ILE A CA 1
ATOM 2323 C C . ILE A 1 302 ? 7.640 -9.689 -10.256 1.00 96.56 302 ILE A C 1
ATOM 2325 O O . ILE A 1 302 ? 7.071 -9.523 -11.334 1.00 96.56 302 ILE A O 1
ATOM 2329 N N . ALA A 1 303 ? 8.756 -10.414 -10.145 1.00 95.56 303 ALA A N 1
ATOM 2330 C CA . ALA A 1 303 ? 9.401 -11.037 -11.293 1.00 95.56 303 ALA A CA 1
ATOM 2331 C C . ALA A 1 303 ? 8.464 -12.033 -11.991 1.00 95.56 303 ALA A C 1
ATOM 2333 O O . ALA A 1 303 ? 8.294 -11.969 -13.205 1.00 95.56 303 ALA A O 1
ATOM 2334 N N . SER A 1 304 ? 7.788 -12.891 -11.223 1.00 95.25 304 SER A N 1
ATOM 2335 C CA . SER A 1 304 ? 6.840 -13.876 -11.755 1.00 95.25 304 SER A CA 1
ATOM 2336 C C . SER A 1 304 ? 5.637 -13.218 -12.430 1.00 95.25 304 SER A C 1
ATOM 2338 O O . SER A 1 304 ? 5.241 -13.659 -13.507 1.00 95.25 304 SER A O 1
ATOM 2340 N N . HIS A 1 305 ? 5.096 -1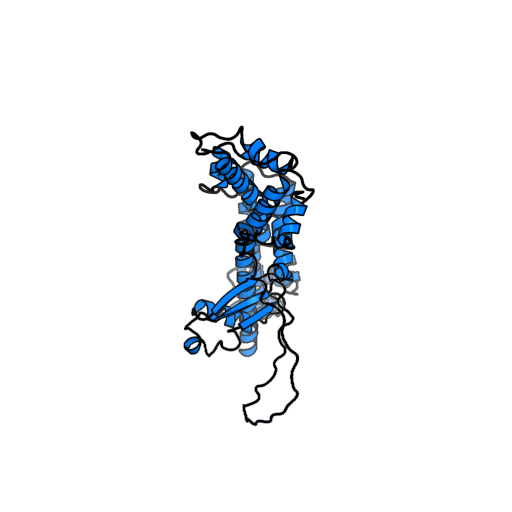2.144 -11.840 1.00 96.50 305 HIS A N 1
ATOM 2341 C CA . HIS A 1 305 ? 3.958 -11.393 -12.386 1.00 96.50 305 HIS A CA 1
ATOM 2342 C C . HIS A 1 305 ? 4.263 -10.777 -13.757 1.00 96.50 305 HIS A C 1
ATOM 2344 O O . HIS A 1 305 ? 3.417 -10.796 -14.645 1.00 96.50 305 HIS A O 1
ATOM 2350 N N . PHE A 1 306 ? 5.492 -10.293 -13.958 1.00 95.25 306 PHE A N 1
ATOM 2351 C CA . PHE A 1 306 ? 5.939 -9.690 -15.220 1.00 95.25 306 PHE A CA 1
ATOM 2352 C C . PHE A 1 306 ? 6.764 -10.630 -16.115 1.00 95.25 306 PHE A C 1
ATOM 2354 O O . PHE A 1 306 ? 7.372 -10.174 -17.080 1.00 95.25 306 PHE A O 1
ATOM 2361 N N . GLY A 1 307 ? 6.816 -11.932 -15.812 1.00 93.56 307 GLY A N 1
ATOM 2362 C CA . GLY A 1 307 ? 7.547 -12.916 -16.621 1.00 93.56 307 GLY A CA 1
ATOM 2363 C C . GLY A 1 307 ? 9.076 -12.764 -16.613 1.00 93.56 307 GLY A C 1
ATOM 2364 O O . GLY A 1 307 ? 9.759 -13.332 -17.464 1.00 93.56 307 GLY A O 1
ATOM 2365 N N . VAL A 1 308 ? 9.637 -12.028 -15.653 1.00 92.94 308 VAL A N 1
ATOM 2366 C CA . VAL A 1 308 ? 11.084 -11.850 -15.489 1.00 92.94 308 VAL A CA 1
ATOM 2367 C C . VAL A 1 308 ? 11.678 -13.092 -14.825 1.00 92.94 308 VAL A C 1
ATOM 2369 O O . VAL A 1 308 ? 11.252 -13.503 -13.746 1.00 92.94 308 VAL A O 1
ATOM 2372 N N . ARG A 1 309 ? 12.690 -13.697 -15.456 1.00 90.56 309 ARG A N 1
ATOM 2373 C CA . ARG A 1 309 ? 13.373 -14.909 -14.969 1.00 90.56 309 ARG A CA 1
ATOM 2374 C C . ARG A 1 309 ? 14.877 -14.805 -15.186 1.00 90.56 309 ARG A C 1
ATOM 2376 O O . ARG A 1 309 ? 15.311 -14.126 -16.109 1.00 90.56 309 ARG A O 1
ATOM 2383 N N . GLN A 1 310 ? 15.654 -15.485 -14.344 1.00 88.38 310 GLN A N 1
ATOM 2384 C CA . GLN A 1 310 ? 17.099 -15.629 -14.522 1.00 88.38 310 GLN A CA 1
ATOM 2385 C C . GLN A 1 310 ? 17.381 -16.893 -15.343 1.00 88.38 310 GLN A C 1
ATOM 2387 O O . GLN A 1 310 ? 17.447 -17.986 -14.789 1.00 88.38 310 GLN A O 1
ATOM 2392 N N . GLU A 1 311 ? 17.556 -16.741 -16.651 1.00 90.75 311 GLU A N 1
ATOM 2393 C CA . GLU A 1 311 ? 17.871 -17.833 -17.588 1.00 90.75 311 GLU A CA 1
ATOM 2394 C C . GLU A 1 311 ? 19.264 -17.662 -18.223 1.00 90.75 311 GLU A C 1
ATOM 2396 O O . GLU A 1 311 ? 19.684 -18.470 -19.046 1.00 90.75 311 GLU A O 1
ATOM 2401 N N . GLY A 1 312 ? 20.007 -16.624 -17.821 1.00 87.69 312 GLY A N 1
ATOM 2402 C CA . GLY A 1 312 ? 21.343 -16.323 -18.344 1.00 87.69 312 GLY A CA 1
ATOM 2403 C C . GLY A 1 312 ? 21.323 -15.497 -19.632 1.00 87.69 312 GLY A C 1
ATOM 2404 O O . GLY A 1 312 ? 22.334 -15.423 -20.326 1.00 87.69 312 GLY A O 1
ATOM 2405 N N . ARG A 1 313 ? 20.187 -14.870 -19.952 1.00 90.62 313 ARG A N 1
ATOM 2406 C CA . ARG A 1 313 ? 20.017 -14.008 -21.126 1.00 90.62 313 ARG A CA 1
ATOM 2407 C C . ARG A 1 313 ? 20.617 -12.621 -20.881 1.00 90.62 313 ARG A C 1
ATOM 2409 O O . ARG A 1 313 ? 20.814 -12.208 -19.735 1.00 90.62 313 ARG A O 1
ATOM 2416 N N . GLY A 1 314 ? 20.889 -11.879 -21.958 1.00 87.88 314 GLY A N 1
ATOM 2417 C CA . GLY A 1 314 ? 21.570 -10.581 -21.893 1.00 87.88 314 GLY A CA 1
ATOM 2418 C C . GLY A 1 314 ? 20.847 -9.523 -21.046 1.00 87.88 314 GLY A C 1
ATOM 2419 O O . GLY A 1 314 ? 21.505 -8.704 -20.404 1.00 87.88 314 GLY A O 1
ATOM 2420 N N . GLY A 1 315 ? 19.512 -9.550 -21.013 1.00 91.06 315 GLY A N 1
ATOM 2421 C CA . GLY A 1 315 ? 18.659 -8.607 -20.284 1.00 91.06 315 GLY A CA 1
ATOM 2422 C C . GLY A 1 315 ? 18.305 -8.998 -18.849 1.00 91.06 315 GLY A C 1
ATOM 2423 O O . GLY A 1 315 ? 17.948 -8.121 -18.057 1.00 91.06 315 GLY A O 1
ATOM 2424 N N . ASP A 1 316 ? 18.451 -10.272 -18.471 1.00 92.69 316 ASP A N 1
ATOM 2425 C CA . ASP A 1 316 ? 17.928 -10.804 -17.201 1.00 92.69 316 ASP A CA 1
ATOM 2426 C C . ASP A 1 316 ? 18.468 -10.049 -15.981 1.00 92.69 316 ASP A C 1
ATOM 2428 O O . ASP A 1 316 ? 17.711 -9.615 -15.111 1.00 92.69 316 ASP A O 1
ATOM 2432 N N . ALA A 1 317 ? 19.783 -9.816 -15.937 1.00 92.56 317 ALA A N 1
ATOM 2433 C CA . ALA A 1 317 ? 20.424 -9.144 -14.810 1.00 92.56 317 ALA A CA 1
ATOM 2434 C C . ALA A 1 317 ? 19.922 -7.701 -14.619 1.00 92.56 317 ALA A C 1
ATOM 2436 O O . ALA A 1 317 ? 19.821 -7.224 -13.486 1.00 92.56 317 ALA A O 1
ATOM 2437 N N . TRP A 1 318 ? 19.608 -7.004 -15.714 1.00 95.06 318 TRP A N 1
ATOM 2438 C CA . TRP A 1 318 ? 19.084 -5.640 -15.670 1.00 95.06 318 TRP A CA 1
ATOM 2439 C C . TRP A 1 318 ? 17.607 -5.613 -15.267 1.00 95.06 318 TRP A C 1
ATOM 2441 O O . TRP A 1 318 ? 17.207 -4.737 -14.493 1.00 95.06 318 TRP A O 1
ATOM 2451 N N . LEU A 1 319 ? 16.810 -6.579 -15.734 1.00 95.62 319 LEU A N 1
ATOM 2452 C CA . LEU A 1 319 ? 15.406 -6.722 -15.348 1.00 95.62 319 LEU A CA 1
ATOM 2453 C C . LEU A 1 319 ? 15.266 -7.089 -13.868 1.00 95.62 319 LEU A C 1
ATOM 2455 O O . LEU A 1 319 ? 14.462 -6.481 -13.168 1.00 95.62 319 LEU A O 1
ATOM 2459 N N . LEU A 1 320 ? 16.088 -8.002 -13.347 1.00 94.69 320 LEU A N 1
ATOM 2460 C CA . LEU A 1 320 ? 16.071 -8.354 -11.922 1.00 94.69 320 LEU A CA 1
ATOM 2461 C C . LEU A 1 320 ? 16.505 -7.193 -11.023 1.00 94.69 320 LEU A C 1
ATOM 2463 O O . LEU A 1 320 ? 15.896 -6.962 -9.980 1.00 94.69 320 LEU A O 1
ATOM 2467 N N . ASP A 1 321 ? 17.511 -6.412 -11.431 1.00 95.25 321 ASP A N 1
ATOM 2468 C CA . ASP A 1 321 ? 17.864 -5.179 -10.715 1.00 95.25 321 ASP A CA 1
ATOM 2469 C C . ASP A 1 321 ? 16.713 -4.156 -10.759 1.00 95.25 321 ASP A C 1
ATOM 2471 O O . ASP A 1 321 ? 16.443 -3.468 -9.774 1.00 95.25 321 ASP A O 1
ATOM 2475 N N . THR A 1 322 ? 15.986 -4.090 -11.876 1.00 96.50 322 THR A N 1
ATOM 2476 C CA . THR A 1 322 ? 14.786 -3.254 -12.024 1.00 96.50 322 THR A CA 1
ATOM 2477 C C . THR A 1 322 ? 13.665 -3.710 -11.086 1.00 96.50 322 THR A C 1
ATOM 2479 O O . THR A 1 322 ? 13.091 -2.876 -10.387 1.00 96.50 322 THR A O 1
ATOM 2482 N N . VAL A 1 323 ? 13.412 -5.018 -10.980 1.00 96.56 323 VAL A N 1
ATOM 2483 C CA . VAL A 1 323 ? 12.456 -5.613 -10.030 1.00 96.56 323 VAL A CA 1
ATOM 2484 C C . VAL A 1 323 ? 12.830 -5.279 -8.584 1.00 96.56 323 VAL A C 1
ATOM 2486 O O . VAL A 1 323 ? 12.006 -4.747 -7.838 1.00 96.56 323 VAL A O 1
ATOM 2489 N N . ARG A 1 324 ? 14.091 -5.500 -8.200 1.00 95.06 324 ARG A N 1
ATOM 2490 C CA . ARG A 1 324 ? 14.609 -5.153 -6.868 1.00 95.06 324 ARG A CA 1
ATOM 2491 C C . ARG A 1 324 ? 14.401 -3.678 -6.539 1.00 95.06 324 ARG A C 1
ATOM 2493 O O . ARG A 1 324 ? 13.996 -3.330 -5.431 1.00 95.06 324 ARG A O 1
ATOM 2500 N N . ARG A 1 325 ? 14.675 -2.786 -7.493 1.00 95.81 325 ARG A N 1
ATOM 2501 C CA . ARG A 1 325 ? 14.480 -1.340 -7.314 1.00 95.81 325 ARG A CA 1
ATOM 2502 C C . ARG A 1 325 ? 13.007 -0.969 -7.223 1.00 95.81 325 ARG A C 1
ATOM 2504 O O . ARG A 1 325 ? 12.667 -0.136 -6.388 1.00 95.81 325 ARG A O 1
ATOM 2511 N N . ALA A 1 326 ? 12.139 -1.588 -8.020 1.00 96.31 326 ALA A N 1
ATOM 2512 C CA . ALA A 1 326 ? 10.695 -1.402 -7.905 1.00 96.31 326 ALA A CA 1
ATOM 2513 C C . ALA A 1 326 ? 10.206 -1.782 -6.503 1.00 96.31 326 ALA A C 1
ATOM 2515 O O . ALA A 1 326 ? 9.520 -0.985 -5.862 1.00 96.31 326 ALA A O 1
ATOM 2516 N N . TRP A 1 327 ? 10.656 -2.925 -5.979 1.00 96.00 327 TRP A N 1
ATOM 2517 C CA . TRP A 1 327 ? 10.361 -3.331 -4.611 1.00 96.00 327 TRP A CA 1
ATOM 2518 C C . TRP A 1 327 ? 10.873 -2.315 -3.582 1.00 96.00 327 TRP A C 1
ATOM 2520 O O . TRP A 1 327 ? 10.080 -1.676 -2.892 1.00 96.00 327 TRP A O 1
ATOM 2530 N N . LYS A 1 328 ? 12.193 -2.105 -3.516 1.00 94.19 328 LYS A N 1
ATOM 2531 C CA . LYS A 1 328 ? 12.833 -1.338 -2.435 1.00 94.19 328 LYS A CA 1
ATOM 2532 C C . LYS A 1 328 ? 12.547 0.166 -2.489 1.00 94.19 328 LYS A C 1
A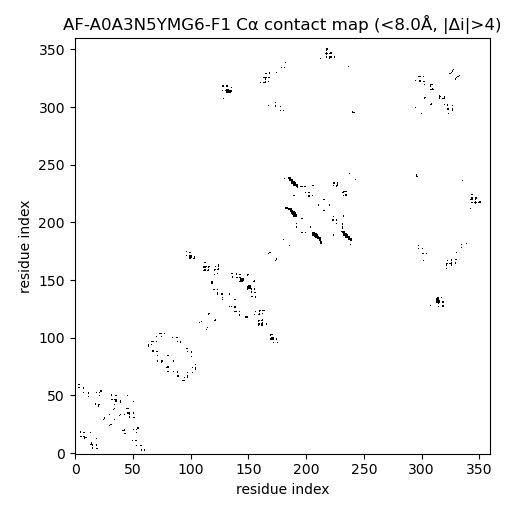TOM 2534 O O . LYS A 1 328 ? 12.473 0.809 -1.447 1.00 94.19 328 LYS A O 1
ATOM 2539 N N . MET A 1 329 ? 12.405 0.752 -3.681 1.00 93.88 329 MET A N 1
ATOM 2540 C CA . MET A 1 329 ? 12.301 2.211 -3.845 1.00 93.88 329 MET A CA 1
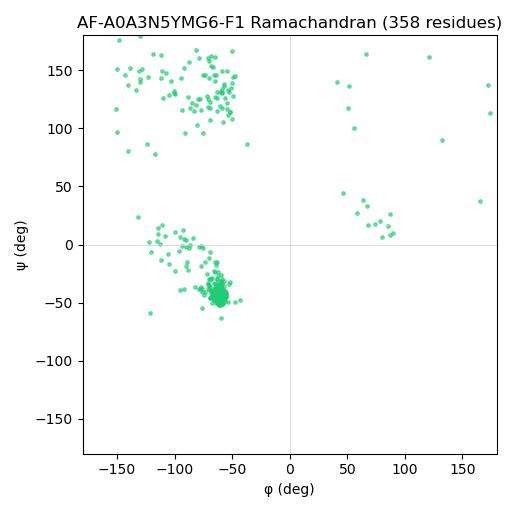ATOM 2541 C C . MET A 1 329 ? 10.870 2.721 -4.018 1.00 93.88 329 MET A C 1
ATOM 2543 O O . MET A 1 329 ? 10.630 3.911 -3.806 1.00 93.88 329 MET A O 1
ATOM 2547 N N . LYS A 1 330 ? 9.936 1.876 -4.471 1.00 92.69 330 LYS A N 1
ATOM 2548 C CA . LYS A 1 330 ? 8.572 2.301 -4.820 1.00 92.69 330 LYS A CA 1
ATOM 2549 C C . LYS A 1 330 ? 7.521 1.561 -4.014 1.00 92.69 330 LYS A C 1
ATOM 2551 O O . LYS A 1 330 ? 6.759 2.205 -3.299 1.00 92.69 330 LYS A O 1
ATOM 2556 N N . ILE A 1 331 ? 7.500 0.236 -4.118 1.00 95.12 331 ILE A N 1
ATOM 2557 C CA . ILE A 1 331 ? 6.400 -0.568 -3.590 1.00 95.12 331 ILE A CA 1
ATOM 2558 C C . ILE A 1 331 ? 6.494 -0.699 -2.069 1.00 95.12 331 ILE A C 1
ATOM 2560 O O . ILE A 1 331 ? 5.557 -0.327 -1.367 1.00 95.12 331 ILE A O 1
ATOM 2564 N N . PHE A 1 332 ? 7.628 -1.166 -1.540 1.00 95.44 332 PHE A N 1
ATOM 2565 C CA . PHE A 1 332 ? 7.774 -1.415 -0.107 1.00 95.44 332 PHE A CA 1
ATOM 2566 C C . PHE A 1 332 ? 7.545 -0.166 0.756 1.00 95.44 332 PHE A C 1
ATOM 2568 O O . PHE A 1 332 ? 6.786 -0.274 1.714 1.00 95.44 332 PHE A O 1
ATOM 2575 N N . PRO A 1 333 ? 8.075 1.032 0.425 1.00 93.88 333 PRO A N 1
ATOM 2576 C CA . PRO A 1 333 ? 7.786 2.235 1.206 1.00 93.88 333 PRO A CA 1
ATOM 2577 C C . PRO A 1 333 ? 6.293 2.581 1.267 1.00 93.88 333 PRO A C 1
ATOM 2579 O O . PRO A 1 333 ? 5.808 3.020 2.309 1.00 93.88 333 PRO A O 1
ATOM 2582 N N . TYR A 1 334 ? 5.556 2.375 0.171 1.00 91.75 334 TYR A N 1
ATOM 2583 C CA . TYR A 1 334 ? 4.112 2.611 0.134 1.00 91.75 334 TYR A CA 1
ATOM 2584 C C . TYR A 1 334 ? 3.367 1.614 1.029 1.00 91.75 334 TYR A C 1
ATOM 2586 O O . TYR A 1 334 ? 2.608 2.017 1.912 1.00 91.75 334 TYR A O 1
ATOM 2594 N N . VAL A 1 335 ? 3.663 0.322 0.862 1.00 93.56 335 VAL A N 1
ATOM 2595 C CA . VAL A 1 335 ? 3.069 -0.755 1.664 1.00 93.56 335 VAL A CA 1
ATOM 2596 C C . VAL A 1 335 ? 3.414 -0.601 3.147 1.00 93.56 335 VAL A C 1
ATOM 2598 O O . VAL A 1 335 ? 2.551 -0.782 4.001 1.00 93.56 335 VAL A O 1
ATOM 2601 N N . GLN A 1 336 ? 4.647 -0.214 3.475 1.00 94.12 336 GLN A N 1
ATOM 2602 C CA . GLN A 1 336 ? 5.084 0.011 4.849 1.00 94.12 336 GLN A CA 1
ATOM 2603 C C . GLN A 1 336 ? 4.243 1.093 5.532 1.00 94.12 336 GLN A C 1
ATOM 2605 O O . GLN A 1 336 ? 3.755 0.875 6.641 1.00 94.12 336 GLN A O 1
ATOM 2610 N N . VAL A 1 337 ? 4.051 2.246 4.883 1.00 93.62 337 VAL A N 1
ATOM 2611 C CA . VAL A 1 337 ? 3.242 3.342 5.441 1.00 93.62 337 VAL A CA 1
ATOM 2612 C C . VAL A 1 337 ? 1.797 2.897 5.662 1.00 93.62 337 VAL A C 1
ATOM 2614 O O . VAL A 1 337 ? 1.217 3.209 6.704 1.00 93.62 337 VAL A O 1
ATOM 2617 N N . GLU A 1 338 ? 1.223 2.147 4.719 1.00 92.56 338 GLU A N 1
ATOM 2618 C CA . GLU A 1 338 ? -0.131 1.606 4.853 1.00 92.56 338 GLU A CA 1
ATOM 2619 C C . GLU A 1 338 ? -0.247 0.648 6.048 1.00 92.56 338 GLU A C 1
ATOM 2621 O O . GLU A 1 338 ? -1.126 0.824 6.893 1.00 92.56 338 GLU A O 1
ATOM 2626 N N . ILE A 1 339 ? 0.652 -0.337 6.150 1.00 93.12 339 ILE A N 1
ATOM 2627 C CA . ILE A 1 339 ? 0.637 -1.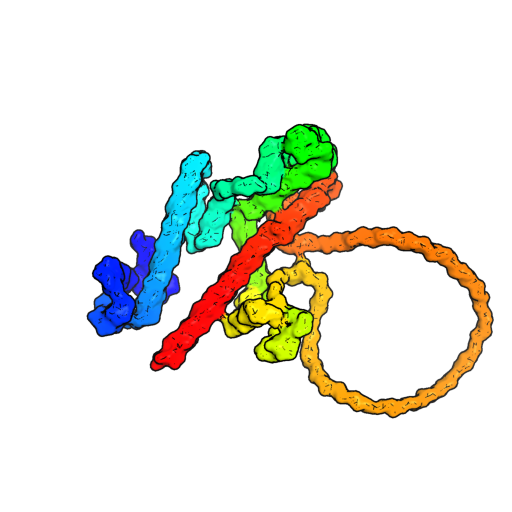344 7.219 1.00 93.12 339 ILE A CA 1
ATOM 2628 C C . ILE A 1 339 ? 0.851 -0.695 8.591 1.00 93.12 339 ILE A C 1
ATOM 2630 O O . ILE A 1 339 ? 0.127 -1.006 9.538 1.00 93.12 339 ILE A O 1
ATOM 2634 N N . GLU A 1 340 ? 1.792 0.243 8.713 1.00 94.81 340 GLU A N 1
ATOM 2635 C CA . GLU A 1 340 ? 1.999 0.992 9.957 1.00 94.81 340 GLU A CA 1
ATOM 2636 C C . GLU A 1 340 ? 0.766 1.821 10.347 1.00 94.81 340 GLU A C 1
ATOM 2638 O O . GLU A 1 340 ? 0.397 1.867 11.524 1.00 94.81 340 GLU A O 1
ATOM 2643 N N . GLY A 1 341 ? 0.116 2.462 9.370 1.00 93.56 341 GLY A N 1
ATOM 2644 C CA . GLY A 1 341 ? -1.120 3.212 9.584 1.00 93.56 341 GLY A CA 1
ATOM 2645 C C . GLY A 1 341 ? -2.248 2.320 10.101 1.00 93.56 341 GLY A C 1
ATOM 2646 O O . GLY A 1 341 ? -2.861 2.631 11.121 1.00 93.56 341 GLY A O 1
ATOM 2647 N N . GLN A 1 342 ? -2.461 1.172 9.455 1.00 91.88 342 GLN A N 1
ATOM 2648 C CA . GLN A 1 342 ? -3.480 0.192 9.841 1.00 91.88 342 GLN A CA 1
ATOM 2649 C C . GLN A 1 342 ? -3.221 -0.400 11.230 1.00 91.88 342 GLN A C 1
ATOM 2651 O O . GLN A 1 342 ? -4.157 -0.550 12.018 1.00 91.88 342 GLN A O 1
ATOM 2656 N N . LEU A 1 343 ? -1.961 -0.706 11.556 1.00 94.00 343 LEU A N 1
ATOM 2657 C CA . LEU A 1 343 ? -1.563 -1.160 12.889 1.00 94.00 343 LEU A CA 1
ATOM 2658 C C . LEU A 1 343 ? -1.934 -0.140 13.957 1.00 94.00 343 LEU A C 1
ATOM 2660 O O . LEU A 1 343 ? -2.542 -0.485 14.971 1.00 94.00 343 LEU A O 1
ATOM 2664 N N . ARG A 1 344 ? -1.580 1.124 13.721 1.00 94.06 344 ARG A N 1
ATOM 2665 C CA . ARG A 1 344 ? -1.869 2.205 14.654 1.00 94.06 344 ARG A CA 1
ATOM 2666 C C . ARG A 1 344 ? -3.372 2.394 14.842 1.00 94.06 344 ARG A C 1
ATOM 2668 O O . ARG A 1 344 ? -3.828 2.450 15.977 1.00 94.06 344 ARG A O 1
ATOM 2675 N N . GLU A 1 345 ? -4.133 2.447 13.756 1.00 91.56 345 GLU A N 1
ATOM 2676 C CA . GLU A 1 345 ? -5.586 2.630 13.796 1.00 91.56 345 GLU A CA 1
ATOM 2677 C C . GLU A 1 345 ? -6.290 1.463 14.506 1.00 91.56 345 GLU A C 1
ATOM 2679 O O . GLU A 1 345 ? -7.188 1.668 15.323 1.00 91.56 345 GLU A O 1
ATOM 2684 N N . ARG A 1 346 ? -5.864 0.218 14.245 1.00 91.75 346 ARG A N 1
ATOM 2685 C CA . ARG A 1 346 ? -6.347 -0.966 14.973 1.00 91.75 346 ARG A CA 1
ATOM 2686 C C . ARG A 1 346 ? -6.068 -0.841 16.470 1.00 91.75 346 ARG A C 1
ATOM 2688 O O . ARG A 1 346 ? -6.972 -1.079 17.269 1.00 91.75 346 ARG A O 1
ATOM 2695 N N . ALA A 1 347 ? -4.850 -0.448 16.832 1.00 93.62 347 ALA A N 1
ATOM 2696 C CA . ALA A 1 347 ? -4.449 -0.331 18.224 1.00 93.62 347 ALA A CA 1
ATOM 2697 C C . ALA A 1 347 ? -5.203 0.778 18.970 1.00 93.62 347 ALA A C 1
ATOM 2699 O O . ALA A 1 347 ? -5.653 0.571 20.097 1.00 93.62 347 ALA A O 1
ATOM 2700 N N . GLU A 1 348 ? -5.393 1.934 18.331 1.00 91.12 348 GLU A N 1
ATOM 2701 C CA . GLU A 1 348 ? -6.187 3.039 18.874 1.00 91.12 348 GLU A CA 1
ATOM 2702 C C . GLU A 1 348 ? -7.649 2.608 19.093 1.00 91.12 348 GLU A C 1
ATOM 2704 O O . GLU A 1 348 ? -8.187 2.816 20.183 1.00 91.12 348 GLU A O 1
ATOM 2709 N N . ARG A 1 349 ? -8.271 1.931 18.115 1.00 86.38 349 ARG A N 1
ATOM 2710 C CA . ARG A 1 349 ? -9.647 1.415 18.240 1.00 86.38 349 ARG A CA 1
ATOM 2711 C C . ARG A 1 349 ? -9.812 0.429 19.391 1.00 86.38 349 ARG A C 1
ATOM 2713 O O . ARG A 1 349 ? -10.746 0.565 20.178 1.00 86.38 349 ARG A O 1
ATOM 2720 N N . GLU A 1 350 ? -8.921 -0.553 19.509 1.00 87.88 350 GLU A N 1
ATOM 2721 C CA . GLU A 1 350 ? -9.006 -1.560 20.572 1.00 87.88 350 GLU A CA 1
ATOM 2722 C C . GLU A 1 350 ? -8.927 -0.916 21.959 1.00 87.88 350 GLU A C 1
ATOM 2724 O O . GLU A 1 350 ? -9.741 -1.208 22.836 1.00 87.88 350 GLU A O 1
ATOM 2729 N N . VAL A 1 351 ? -8.000 0.024 22.139 1.00 84.81 351 VAL A N 1
ATOM 2730 C CA . VAL A 1 351 ? -7.834 0.736 23.407 1.00 84.81 351 VAL A CA 1
ATOM 2731 C C . VAL A 1 351 ? -9.057 1.596 23.731 1.00 84.81 351 VAL A C 1
ATOM 2733 O O . VAL A 1 351 ? -9.527 1.567 24.869 1.00 84.81 351 VAL A O 1
ATOM 2736 N N . ILE A 1 352 ? -9.639 2.292 22.748 1.00 81.81 352 ILE A N 1
ATOM 2737 C CA . ILE A 1 352 ? -10.900 3.034 22.932 1.00 81.81 352 ILE A CA 1
ATOM 2738 C C . ILE A 1 352 ? -12.022 2.094 23.394 1.00 81.81 352 ILE A C 1
ATOM 2740 O O . ILE A 1 352 ? -12.753 2.429 24.329 1.00 81.81 352 ILE A O 1
ATOM 2744 N N . HIS A 1 353 ? -12.146 0.908 22.792 1.00 76.81 353 HIS A N 1
ATOM 2745 C CA . HIS A 1 353 ? -13.152 -0.075 23.197 1.00 76.81 353 HIS A CA 1
ATOM 2746 C C . HIS A 1 353 ? -12.942 -0.587 24.627 1.00 76.81 353 HIS A C 1
ATOM 2748 O O . HIS A 1 353 ? -13.917 -0.711 25.374 1.00 76.81 353 HIS A O 1
ATOM 2754 N N . LEU A 1 354 ? -11.695 -0.845 25.033 1.00 81.31 354 LEU A N 1
ATOM 2755 C CA . LEU A 1 354 ? -11.370 -1.267 26.398 1.00 81.31 354 LEU A CA 1
ATOM 2756 C C . LEU A 1 354 ? -11.715 -0.177 27.425 1.00 81.31 354 LEU A C 1
ATOM 2758 O O . LEU A 1 354 ? -12.397 -0.468 28.408 1.00 81.31 354 LEU A O 1
ATOM 2762 N N . TYR A 1 355 ? -11.346 1.083 27.163 1.00 77.12 355 TYR A N 1
ATOM 2763 C CA . TYR A 1 355 ? -11.700 2.211 28.035 1.00 77.12 355 TYR A CA 1
ATOM 2764 C C . TYR A 1 355 ? -13.214 2.444 28.116 1.00 77.12 355 TYR A C 1
ATOM 2766 O O . TYR A 1 355 ? -13.758 2.682 29.195 1.00 77.12 355 TYR A O 1
ATOM 2774 N N . ALA A 1 356 ? -13.930 2.332 26.994 1.00 73.06 356 ALA A N 1
ATOM 2775 C CA . ALA A 1 356 ? -15.386 2.463 26.971 1.00 73.06 356 ALA A CA 1
ATOM 2776 C C . ALA A 1 356 ? -16.104 1.340 27.747 1.00 73.06 356 ALA A C 1
ATOM 2778 O O . ALA A 1 356 ? -17.252 1.514 28.163 1.00 73.06 356 ALA A O 1
ATOM 2779 N N . ARG A 1 357 ? -15.455 0.183 27.931 1.00 72.38 357 ARG A N 1
ATOM 2780 C CA . ARG A 1 357 ? -15.961 -0.910 28.770 1.00 72.38 357 ARG A CA 1
ATOM 2781 C C . ARG A 1 357 ? -15.653 -0.690 30.250 1.00 7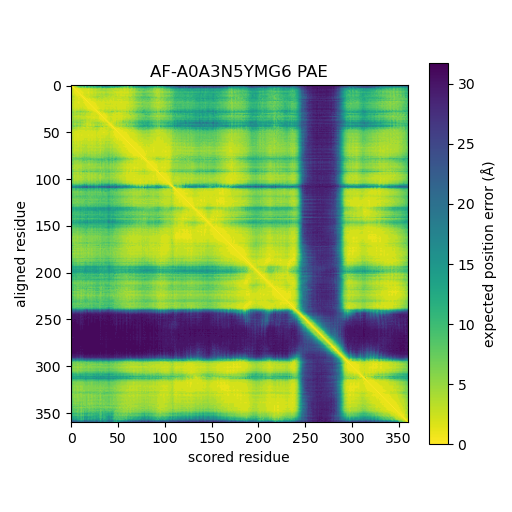2.38 357 ARG A C 1
ATOM 2783 O O . ARG A 1 357 ? -16.497 -1.034 31.059 1.00 72.38 357 ARG A O 1
ATOM 2790 N N . SER A 1 358 ? -14.496 -0.120 30.596 1.00 71.75 358 SER A N 1
ATOM 2791 C CA . SER A 1 358 ? -14.119 0.147 31.995 1.00 71.75 358 SER A CA 1
ATOM 2792 C C . SER A 1 358 ? -14.817 1.363 32.614 1.00 71.75 358 SER A C 1
ATOM 2794 O O . SER A 1 358 ? -14.807 1.512 33.828 1.00 71.75 358 SER A O 1
ATOM 2796 N N . LEU A 1 359 ? -15.362 2.264 31.788 1.00 69.38 359 LEU A N 1
ATOM 2797 C CA . LEU A 1 359 ? -16.139 3.437 32.220 1.00 69.38 359 LEU A CA 1
ATOM 2798 C C . LEU A 1 359 ? -17.642 3.144 32.414 1.00 69.38 359 LEU A C 1
ATOM 2800 O O . LEU A 1 359 ? -18.388 4.052 32.781 1.00 69.38 359 LEU A O 1
ATOM 2804 N N . ARG A 1 360 ? -18.084 1.917 32.119 1.00 53.19 360 ARG A N 1
ATOM 2805 C CA . ARG A 1 360 ? -19.426 1.401 32.421 1.00 53.19 360 ARG A CA 1
ATOM 2806 C C . ARG A 1 360 ? -19.373 0.576 33.694 1.00 53.19 360 ARG A C 1
ATOM 2808 O O . ARG A 1 360 ? -20.381 0.627 34.428 1.00 53.19 360 ARG A O 1
#

Solvent-accessible surface area (backbone atoms only — not comparable to full-atom values): 20909 Å² total; per-residue (Å²): 104,71,70,56,33,49,50,53,14,65,76,69,75,48,55,46,69,38,45,49,46,46,53,51,45,44,73,75,68,55,46,51,71,54,38,43,73,76,35,26,77,77,37,72,63,48,48,52,67,57,43,47,51,51,53,54,49,50,48,54,50,49,56,44,52,54,49,42,54,49,48,54,50,61,33,44,77,68,74,67,64,43,75,66,57,52,48,55,51,70,69,45,89,45,65,67,58,46,47,35,71,37,46,80,70,54,89,74,82,86,42,67,29,54,53,20,45,75,50,61,29,53,65,52,35,49,45,52,66,75,40,34,66,51,39,54,70,67,64,19,58,89,55,50,35,58,92,59,74,15,76,37,44,66,50,28,48,50,26,15,42,36,39,48,32,49,56,68,64,37,37,47,68,58,52,50,53,48,45,52,51,46,53,72,55,20,27,45,30,30,36,53,35,87,98,26,60,79,89,28,53,96,44,54,87,47,34,77,32,75,42,46,60,77,74,59,51,40,71,55,52,51,50,52,56,47,33,36,75,72,64,26,33,45,75,46,80,42,46,68,72,76,45,78,88,70,71,79,82,79,73,89,75,82,90,79,84,91,84,81,91,83,92,80,88,84,90,82,89,89,85,85,88,81,81,91,75,81,79,77,82,84,72,81,75,74,83,76,71,78,81,77,75,77,79,36,69,67,36,49,52,55,23,57,75,66,72,54,62,88,80,84,40,55,18,26,69,59,51,52,53,42,36,46,44,25,38,71,74,50,38,47,60,54,47,49,55,51,53,55,48,51,51,49,53,52,21,53,51,52,51,51,53,53,52,63,56,73,76,105

Radius of gyration: 29.93 Å; Cα contacts (8 Å, |Δi|>4): 347; chains: 1; bounding box: 103×47×72 Å

Mean predicted aligned error: 11.2 Å

pLDDT: mean 83.24, std 20.62, range [26.41, 97.25]

Foldseek 3Di:
DQVLLVVLCVVLVHDSQLLVQLVVVVVVVDDLVCCQPPVCVSSVNDHSVSSVSSVVSSVVVVVLVVLLVVLQVLCVVVVNDDPVLNVQSVPDPDPLLNCLSSLVSDDDDPFLLVLLVQLVLCVLLVCLLVDVQDAQLRSQPVSQDVVSVRPHSVSSLVNSLSNVLSVLQSNSVLLVVVLVVLLQFKKKFKAFDPPCCVVCVVCNVRNTDIGRLNPDALVVLVSQVVCVVVVGMDIDIDGPLRDPPDDDDPDDDDDDDDDDDDDDDDDDDDDDDDDDDDDDDDDPDDPPDPPDRDDGPSLVSSCVVSVQDPPPHNSNVVVSVSSVCSCPPRSVVVSVVVSSVVSNVVSVVVVVVVVVVVVD

Sequence (360 aa):
METTVRRIAGELGVQEEQVEMVLRLLGEGATSPFLARYRKEVTGGLDIARLRAIEERLQQVRELDERRAFVIKAVAEQQRLTPELQTAVATADTRARLEDLYLPFKQKRKSRAHQAREAGLEPLADALLADPATPPPQAADSFVNPEKGVPDRLAALDGARWILLERFSEDPELLDALRRHVREHAILQSKVVEGRQERGAKFAELFAFAEPVQTISSNRVLALFRGRKEGVLRLALVLPSDTPAAGPPAAAAPPELPGPEASGEDQGSPVEGQAVEAAPPVVPSRPTEPVREPPSVPEQLIASHFGVRQEGRGGDAWLLDTVRRAWKMKIFPYVQVEIEGQLRERAEREVIHLYARSLR

Nearest PDB structures (foldseek):
  3bzk-assembly1_A  TM=9.326E-01  e=9.428E-26  Pseudomonas aeruginosa
  2oce-assembly1_A  TM=9.166E-01  e=1.642E-24  Pseudomonas aeruginosa PAO1
  9eh2-assembly1_M  TM=7.045E-01  e=4.261E-08  Homo sapiens
  7xsx-assembly1_m  TM=6.342E-01  e=3.5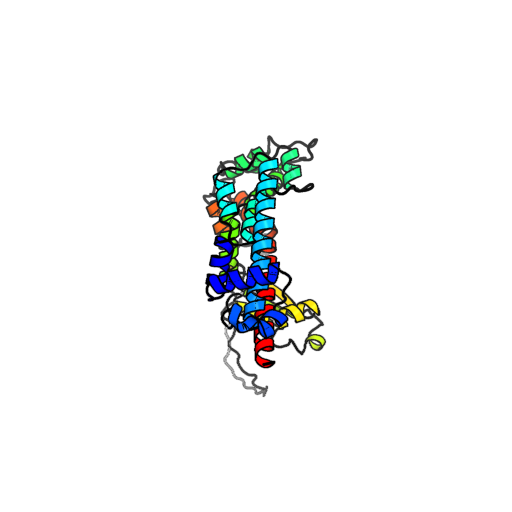57E-06  Komagataella phaffii
  3psf-assembly1_A  TM=6.195E-01  e=6.796E-05  Saccharomyces cerevisiae

Secondary structure (DSSP, 8-state):
-HHHHHHHHHHHT--HHHHHHHHHHHHTT--HHHHHHH-TTTTTT--HHHHHHHHHHHHHHHHHHHHHHHHHHHHHTTT---HHHHHHHHT--SHHHHHHHHGGGS--SS-HHHHHHHTT-HHHHHHHHH-TTS-HHHHTGGG-BGGGTB-SHHHHHHHHHHHHHHHHTS-HHHHHHHHHHHHHH-EEEEEEPTT-TTTTGGGGGGTEEEEETTT--HHHHHHHHHHHHTTSEEEEEE-GGGS--PPSP---PPPPPP------------------PPPPP---PPP-----PPPPHHHHHHHHHTT---SS-TTHHHHHHHHHHHIIIIIHHHHHHHHHHHHHHHHHHHHHHHHHHHT-